Protein AF-A0A920PFH2-F1 (afdb_monomer_lite)

Structure (mmCIF, N/CA/C/O backbone):
data_AF-A0A920PFH2-F1
#
_entry.id   AF-A0A920PFH2-F1
#
loop_
_atom_site.group_PDB
_atom_site.id
_atom_site.type_symbol
_atom_site.label_atom_id
_atom_site.label_alt_id
_atom_site.label_comp_id
_atom_site.label_asym_id
_atom_site.label_entity_id
_atom_site.label_seq_id
_atom_site.pdbx_PDB_ins_code
_atom_site.Cartn_x
_atom_site.Cartn_y
_atom_site.Cartn_z
_atom_site.occupancy
_atom_site.B_iso_or_equiv
_atom_site.auth_seq_id
_atom_site.auth_comp_id
_atom_site.auth_asym_id
_atom_site.auth_atom_id
_atom_site.pdbx_PDB_model_num
ATOM 1 N N . MET A 1 1 ? 7.930 -19.117 19.764 1.00 76.56 1 MET A N 1
ATOM 2 C CA . MET A 1 1 ? 6.964 -19.184 18.653 1.00 76.56 1 MET A CA 1
ATOM 3 C C . MET A 1 1 ? 5.592 -19.246 19.278 1.00 76.56 1 MET A C 1
ATOM 5 O O . MET A 1 1 ? 5.427 -20.051 20.191 1.00 76.56 1 MET A O 1
ATOM 9 N N . GLY A 1 2 ? 4.680 -18.374 18.856 1.00 80.75 2 GLY A N 1
ATOM 10 C CA . GLY A 1 2 ? 3.276 -18.455 19.240 1.00 80.75 2 GLY A CA 1
ATOM 11 C C . GLY A 1 2 ? 2.629 -19.746 18.730 1.00 80.75 2 GLY A C 1
ATOM 12 O O . GLY A 1 2 ? 3.181 -20.433 17.862 1.00 80.75 2 GLY A O 1
ATOM 13 N N . LYS A 1 3 ? 1.500 -20.122 19.333 1.00 87.31 3 LYS A N 1
ATOM 14 C CA . LYS A 1 3 ? 0.774 -21.341 18.973 1.00 87.31 3 LYS A CA 1
ATOM 15 C C . LYS A 1 3 ? -0.059 -21.083 17.720 1.00 87.31 3 LYS A C 1
ATOM 17 O O . LYS A 1 3 ? -0.974 -20.272 17.747 1.00 87.31 3 LYS A O 1
ATOM 22 N N . TRP A 1 4 ? 0.221 -21.831 16.662 1.00 89.62 4 TRP A N 1
ATOM 23 C CA . TRP A 1 4 ? -0.559 -21.797 15.429 1.00 89.62 4 TRP A CA 1
ATOM 24 C C . TRP A 1 4 ? -1.844 -22.623 15.550 1.00 89.62 4 TRP A C 1
ATOM 26 O O . TRP A 1 4 ? -1.856 -23.664 16.212 1.00 89.62 4 TRP A O 1
ATOM 36 N N . SER A 1 5 ? -2.916 -22.150 14.913 1.00 88.75 5 SER A N 1
ATOM 37 C CA . SER A 1 5 ? -4.195 -22.855 14.787 1.00 88.75 5 SER A CA 1
ATOM 38 C C . SER A 1 5 ? -4.454 -23.195 13.323 1.00 88.75 5 SER A C 1
ATOM 40 O O . SER A 1 5 ? -4.094 -22.418 12.445 1.00 88.75 5 SER A O 1
ATOM 42 N N . LYS A 1 6 ? -5.114 -24.329 13.062 1.00 87.62 6 LYS A N 1
ATOM 43 C CA . LYS A 1 6 ? -5.614 -24.664 11.717 1.00 87.62 6 LYS A CA 1
ATOM 44 C C . LYS A 1 6 ? -6.799 -23.801 11.295 1.00 87.62 6 LYS A C 1
ATOM 46 O O . LYS A 1 6 ? -7.070 -23.700 10.108 1.00 87.62 6 LYS A O 1
ATOM 51 N N . ASP A 1 7 ? -7.466 -23.198 12.272 1.00 90.81 7 ASP A N 1
ATOM 52 C CA . ASP A 1 7 ? -8.587 -22.288 12.060 1.00 90.81 7 ASP A CA 1
ATOM 53 C C . ASP A 1 7 ? -8.113 -20.832 11.929 1.00 90.81 7 ASP A C 1
ATOM 55 O O . ASP A 1 7 ? -8.934 -19.920 11.998 1.00 90.81 7 ASP A O 1
ATOM 59 N N . SER A 1 8 ? -6.795 -20.599 11.803 1.00 94.19 8 SER A N 1
ATOM 60 C CA . SER A 1 8 ? -6.284 -19.253 11.551 1.00 94.19 8 SER A CA 1
ATOM 61 C C . SER A 1 8 ? -6.829 -18.754 10.220 1.00 94.19 8 SER A C 1
ATOM 63 O O . SER A 1 8 ? -6.785 -19.451 9.207 1.00 94.19 8 SER A O 1
ATOM 65 N N . LYS A 1 9 ? -7.346 -17.531 10.241 1.00 96.62 9 LYS A N 1
ATOM 66 C CA . LYS A 1 9 ? -7.801 -16.818 9.050 1.00 96.62 9 LYS A CA 1
ATOM 67 C C . LYS A 1 9 ? -6.716 -15.913 8.467 1.00 96.62 9 LYS A C 1
ATOM 69 O O . LYS A 1 9 ? -6.967 -15.230 7.478 1.00 96.62 9 LYS A O 1
ATOM 74 N N . THR A 1 10 ? -5.522 -15.885 9.064 1.00 97.94 10 THR A N 1
ATOM 75 C CA . THR A 1 10 ? -4.433 -15.038 8.578 1.00 97.94 10 THR A CA 1
ATOM 76 C C . THR A 1 10 ? -4.035 -15.441 7.165 1.00 97.94 10 THR A C 1
ATOM 78 O O . THR A 1 10 ? -3.780 -16.607 6.871 1.00 97.94 10 THR A O 1
ATOM 81 N N . ASN A 1 11 ? -3.947 -14.463 6.269 1.00 97.94 11 ASN A N 1
ATOM 82 C CA . ASN A 1 11 ? -3.596 -14.715 4.878 1.00 97.94 11 ASN A CA 1
ATOM 83 C C . ASN A 1 11 ? -2.851 -13.527 4.273 1.00 97.94 11 ASN A C 1
ATOM 85 O O . ASN A 1 11 ? -2.994 -12.396 4.731 1.00 97.94 11 ASN A O 1
ATOM 89 N N . VAL A 1 12 ? -2.081 -13.773 3.216 1.00 98.50 12 VAL A N 1
ATOM 90 C CA . VAL A 1 12 ? -1.503 -12.713 2.390 1.00 98.50 12 VAL A CA 1
ATOM 91 C C . VAL A 1 12 ? -2.448 -12.411 1.234 1.00 98.50 12 VAL A C 1
ATOM 93 O O . VAL A 1 12 ? -2.843 -13.305 0.487 1.00 98.50 12 VAL A O 1
ATOM 96 N N . ALA A 1 13 ? -2.765 -11.134 1.047 1.00 98.56 13 ALA A N 1
ATOM 97 C CA . ALA A 1 13 ? -3.452 -10.642 -0.140 1.00 98.56 13 ALA A CA 1
ATOM 98 C C . ALA A 1 13 ? -2.447 -9.955 -1.070 1.00 98.56 13 ALA A C 1
ATOM 100 O O . ALA A 1 13 ? -1.698 -9.074 -0.651 1.00 98.56 13 ALA A O 1
ATOM 101 N N . SER A 1 14 ? -2.449 -10.330 -2.345 1.00 98.56 14 SER A N 1
ATOM 102 C CA . SER A 1 14 ? -1.662 -9.686 -3.401 1.00 98.56 14 SER A CA 1
ATOM 103 C C . SER A 1 14 ? -2.499 -9.558 -4.668 1.00 98.56 14 SER A C 1
ATOM 105 O O . SER A 1 14 ? -3.485 -10.279 -4.820 1.00 98.56 14 SER A O 1
ATOM 107 N N . MET A 1 15 ? -2.102 -8.673 -5.583 1.00 98.50 15 MET A N 1
ATOM 108 C CA . MET A 1 15 ? -2.772 -8.524 -6.878 1.00 98.50 15 MET A CA 1
ATOM 109 C C . MET A 1 15 ? -2.714 -9.837 -7.684 1.00 98.50 15 MET A C 1
ATOM 111 O O . MET A 1 15 ? -1.829 -10.665 -7.481 1.00 98.50 15 MET A O 1
ATOM 115 N N . ASP A 1 16 ? -3.646 -10.036 -8.612 1.00 96.31 16 ASP A N 1
ATOM 116 C CA . ASP A 1 16 ? -3.731 -11.209 -9.501 1.00 96.31 16 ASP A CA 1
ATOM 117 C C . ASP A 1 16 ? -3.150 -10.949 -10.907 1.00 96.31 16 ASP A C 1
ATOM 119 O O . ASP A 1 16 ? -3.037 -11.852 -11.736 1.00 96.31 16 ASP A O 1
ATOM 123 N N . GLY A 1 17 ? -2.751 -9.707 -11.168 1.00 96.06 17 GLY A N 1
ATOM 124 C CA . GLY A 1 17 ? -2.169 -9.245 -12.415 1.00 96.06 17 GLY A CA 1
ATOM 125 C C . GLY A 1 17 ? -1.975 -7.732 -12.396 1.00 96.06 17 GLY A C 1
ATOM 126 O O . GLY A 1 17 ? -2.347 -7.046 -11.447 1.00 96.06 17 GLY A O 1
ATOM 127 N N . ASN A 1 18 ? -1.410 -7.176 -13.468 1.00 98.00 18 ASN A N 1
ATOM 128 C CA . ASN A 1 18 ? -1.177 -5.732 -13.621 1.00 98.00 18 ASN A CA 1
ATOM 129 C C . ASN A 1 18 ? -0.294 -5.069 -12.535 1.00 98.00 18 ASN A C 1
ATOM 131 O O . ASN A 1 18 ? -0.248 -3.835 -12.458 1.00 98.00 18 ASN A O 1
ATOM 135 N N . ASP A 1 19 ? 0.416 -5.860 -11.739 1.00 97.50 19 ASP A N 1
ATOM 136 C CA . ASP A 1 19 ? 1.447 -5.436 -10.794 1.00 97.50 19 ASP A CA 1
ATOM 137 C C . ASP A 1 19 ? 2.830 -5.373 -11.468 1.00 97.50 19 ASP A C 1
ATOM 139 O O . ASP A 1 19 ? 2.940 -5.508 -12.694 1.00 97.50 19 ASP A O 1
ATOM 143 N N . PHE A 1 20 ? 3.898 -5.143 -10.693 1.00 97.50 20 PHE A N 1
ATOM 144 C CA . PHE A 1 20 ? 5.232 -5.075 -11.282 1.00 97.50 20 PHE A CA 1
ATOM 145 C C . PHE A 1 20 ? 5.681 -6.439 -11.801 1.00 97.50 20 PHE A C 1
ATOM 147 O O . PHE A 1 20 ? 6.245 -6.514 -12.892 1.00 97.50 20 PHE A O 1
ATOM 154 N N . ARG A 1 21 ? 5.412 -7.520 -11.065 1.00 96.69 21 ARG A N 1
ATOM 155 C CA . ARG A 1 21 ? 5.811 -8.863 -11.503 1.00 96.69 21 ARG A CA 1
ATOM 156 C C . ARG A 1 21 ? 5.175 -9.238 -12.842 1.00 96.69 21 ARG A C 1
ATOM 158 O O . ARG A 1 21 ? 5.862 -9.711 -13.740 1.00 96.69 21 ARG A O 1
ATOM 165 N N . SER A 1 22 ? 3.872 -9.013 -12.987 1.00 97.12 22 SER A N 1
ATOM 166 C CA . SER A 1 22 ? 3.109 -9.446 -14.165 1.00 97.12 22 SER A CA 1
ATOM 167 C C . SER A 1 22 ? 3.429 -8.631 -15.416 1.00 97.12 22 SER A C 1
ATOM 169 O O . SER A 1 22 ? 3.254 -9.118 -16.530 1.00 97.12 22 SER A O 1
ATOM 171 N N . ASN A 1 23 ? 3.881 -7.386 -15.246 1.00 96.88 23 ASN A N 1
ATOM 172 C CA . ASN A 1 23 ? 4.214 -6.484 -16.351 1.00 96.88 23 ASN A CA 1
ATOM 173 C C . ASN A 1 23 ? 5.717 -6.420 -16.662 1.00 96.88 23 ASN A C 1
ATOM 175 O O . ASN A 1 23 ? 6.113 -5.634 -17.528 1.00 96.88 23 ASN A O 1
ATOM 179 N N . GLU A 1 24 ? 6.556 -7.169 -15.943 1.00 97.25 24 GLU A N 1
ATOM 180 C CA . GLU A 1 24 ? 8.005 -7.100 -16.110 1.00 97.25 24 GLU A CA 1
ATOM 181 C C . GLU A 1 24 ? 8.438 -7.577 -17.500 1.00 97.25 24 GLU A C 1
ATOM 183 O O . GLU A 1 24 ? 8.020 -8.619 -18.007 1.00 97.25 24 GLU A O 1
ATOM 188 N N . LYS A 1 25 ? 9.318 -6.790 -18.115 1.00 96.75 25 LYS A N 1
ATOM 189 C CA . LYS A 1 25 ? 10.103 -7.171 -19.284 1.00 96.75 25 LYS A CA 1
ATOM 190 C C . LYS A 1 25 ? 11.570 -7.014 -18.936 1.00 96.75 25 LYS A C 1
ATOM 192 O O . LYS A 1 25 ? 11.956 -6.005 -18.353 1.00 96.75 25 LYS A O 1
ATOM 197 N N . SER A 1 26 ? 12.374 -7.983 -19.346 1.00 95.44 26 SER A N 1
ATOM 198 C CA . SER A 1 26 ? 13.808 -8.014 -19.080 1.00 95.44 26 SER A CA 1
ATOM 199 C C . SER A 1 26 ? 14.582 -8.256 -20.369 1.00 95.44 26 SER A C 1
ATOM 201 O O . SER A 1 26 ? 14.114 -8.967 -21.262 1.00 95.44 26 SER A O 1
ATOM 203 N N . THR A 1 27 ? 15.761 -7.654 -20.476 1.00 95.62 27 THR A N 1
ATOM 204 C CA . THR A 1 27 ? 16.707 -7.921 -21.560 1.00 95.62 27 THR A CA 1
ATOM 205 C C . THR A 1 27 ? 18.145 -7.771 -21.078 1.00 95.62 27 THR A C 1
ATOM 207 O O . THR A 1 27 ? 18.426 -7.044 -20.124 1.00 95.62 27 THR A O 1
ATOM 210 N N . THR A 1 28 ? 19.071 -8.436 -21.764 1.00 96.19 28 THR A N 1
ATOM 211 C CA . THR A 1 28 ? 20.511 -8.290 -21.535 1.00 96.19 28 THR A CA 1
ATOM 212 C C . THR A 1 28 ? 21.098 -7.387 -22.612 1.00 96.19 28 THR A C 1
ATOM 214 O O . THR A 1 28 ? 20.926 -7.634 -23.805 1.00 96.19 28 THR A O 1
ATOM 217 N N . VAL A 1 29 ? 21.816 -6.347 -22.199 1.00 94.88 29 VAL A N 1
ATOM 218 C CA . VAL A 1 29 ? 22.434 -5.371 -23.101 1.00 94.88 29 VAL A CA 1
ATOM 219 C C . VAL A 1 29 ? 23.544 -6.042 -23.915 1.00 94.88 29 VAL A C 1
ATOM 221 O O . VAL A 1 29 ? 24.572 -6.449 -23.372 1.00 94.88 29 VAL A O 1
ATOM 224 N N . SER A 1 30 ? 23.350 -6.149 -25.228 1.00 96.81 30 SER A N 1
ATOM 225 C CA . SER A 1 30 ? 24.382 -6.579 -26.177 1.00 96.81 30 SER A CA 1
ATOM 226 C C . SER A 1 30 ? 25.396 -5.471 -26.455 1.00 96.81 30 SER A C 1
ATOM 228 O O . SER A 1 30 ? 25.103 -4.297 -26.253 1.00 96.81 30 SER A O 1
ATOM 230 N N . ASP A 1 31 ? 26.544 -5.822 -27.035 1.00 95.56 31 ASP A N 1
ATOM 231 C CA . ASP A 1 31 ? 27.567 -4.869 -27.496 1.00 95.56 31 ASP A CA 1
ATOM 232 C C . ASP A 1 31 ? 26.979 -3.761 -28.378 1.00 95.56 31 ASP A C 1
ATOM 234 O O . ASP A 1 31 ? 27.273 -2.591 -28.168 1.00 95.56 31 ASP A O 1
ATOM 238 N N . ALA A 1 32 ? 26.094 -4.124 -29.313 1.00 95.19 32 ALA A N 1
ATOM 239 C CA . ALA A 1 32 ? 25.445 -3.185 -30.231 1.00 95.19 32 ALA A CA 1
ATOM 240 C C . ALA A 1 32 ? 24.481 -2.196 -29.547 1.00 95.19 32 ALA A C 1
ATOM 242 O O . ALA A 1 32 ? 24.150 -1.167 -30.127 1.00 95.19 32 ALA A O 1
ATOM 243 N N . SER A 1 33 ? 24.035 -2.508 -28.329 1.00 93.00 33 SER A N 1
ATOM 244 C CA . SER A 1 33 ? 23.058 -1.717 -27.567 1.00 93.00 33 SER A CA 1
ATOM 245 C C . SER A 1 33 ? 23.684 -1.059 -26.336 1.00 93.00 33 SER A C 1
ATOM 247 O O . SER A 1 33 ? 22.978 -0.427 -25.550 1.00 93.00 33 SER A O 1
ATOM 249 N N . ALA A 1 34 ? 24.994 -1.232 -26.138 1.00 95.56 34 ALA A N 1
ATOM 250 C CA . ALA A 1 34 ? 25.720 -0.622 -25.040 1.00 95.56 34 ALA A CA 1
ATOM 251 C C . ALA A 1 34 ? 25.937 0.876 -25.303 1.00 95.56 34 ALA A C 1
ATOM 253 O O . ALA A 1 34 ? 26.156 1.302 -26.436 1.00 95.56 34 ALA A O 1
ATOM 254 N N . GLY A 1 35 ? 25.898 1.685 -24.245 1.00 94.56 35 GLY A N 1
ATOM 255 C CA . GLY A 1 35 ? 26.069 3.134 -24.339 1.00 94.56 35 GLY A CA 1
ATOM 256 C C . GLY A 1 35 ? 25.057 3.895 -23.494 1.00 94.56 35 GLY A C 1
ATOM 257 O O . GLY A 1 35 ? 24.768 3.518 -22.362 1.00 94.56 35 GLY A O 1
ATOM 258 N N . LYS A 1 36 ? 24.546 5.008 -24.023 1.00 94.94 36 LYS A N 1
ATOM 259 C CA . LYS A 1 36 ? 23.569 5.856 -23.334 1.00 94.94 36 LYS A CA 1
ATOM 260 C C . LYS A 1 36 ? 22.174 5.620 -23.903 1.00 94.94 36 LYS A C 1
ATOM 262 O O . LYS A 1 36 ? 21.909 5.965 -25.049 1.00 94.94 36 LYS A O 1
ATOM 267 N N . GLY A 1 37 ? 21.297 5.051 -23.087 1.00 92.69 37 GLY A N 1
ATOM 268 C CA . GLY A 1 37 ? 19.877 4.907 -23.373 1.00 92.69 37 GLY A CA 1
ATOM 269 C C . GLY A 1 37 ? 19.050 6.094 -22.880 1.00 92.69 37 GLY A C 1
ATOM 270 O O . GLY A 1 37 ? 19.518 6.942 -22.113 1.00 92.69 37 GLY A O 1
ATOM 271 N N . LYS A 1 38 ? 17.782 6.108 -23.287 1.00 94.38 38 LYS A N 1
ATOM 272 C CA . LYS A 1 38 ? 16.778 7.100 -22.900 1.00 94.38 38 LYS A CA 1
ATOM 273 C C . LYS A 1 38 ? 15.475 6.389 -22.539 1.00 94.38 38 LYS A C 1
ATOM 275 O O . LYS A 1 38 ? 15.148 5.364 -23.131 1.00 94.38 38 LYS A O 1
ATOM 280 N N . ILE A 1 39 ? 14.751 6.915 -21.556 1.00 95.56 39 ILE A N 1
ATOM 281 C CA . ILE A 1 39 ? 13.417 6.449 -21.167 1.00 95.56 39 ILE A CA 1
ATOM 282 C C . ILE A 1 39 ? 12.422 7.524 -21.588 1.00 95.56 39 ILE A C 1
ATOM 284 O O . ILE A 1 39 ? 12.517 8.670 -21.140 1.00 95.56 39 ILE A O 1
ATOM 288 N N . GLU A 1 40 ? 11.465 7.147 -22.428 1.00 95.50 40 GLU A N 1
ATOM 289 C CA . GLU A 1 40 ? 10.470 8.045 -23.012 1.00 95.50 40 GLU A CA 1
ATOM 290 C C . GLU A 1 40 ? 9.054 7.572 -22.719 1.00 95.50 40 GLU A C 1
ATOM 292 O O . GLU A 1 40 ? 8.774 6.375 -22.657 1.00 95.50 40 GLU A O 1
ATOM 297 N N . PHE A 1 41 ? 8.159 8.539 -22.565 1.00 95.00 41 PHE A N 1
ATOM 298 C CA . PHE A 1 41 ? 6.724 8.338 -22.612 1.00 95.00 41 PHE A CA 1
ATOM 299 C C . PHE A 1 41 ? 6.208 8.863 -23.948 1.00 95.00 41 PHE A C 1
ATOM 301 O O . PHE A 1 41 ? 6.402 10.040 -24.256 1.00 95.00 41 PHE A O 1
ATOM 308 N N . LEU A 1 42 ? 5.565 7.992 -24.721 1.00 95.25 42 LEU A N 1
ATOM 309 C CA . LEU A 1 42 ? 4.839 8.369 -25.926 1.00 95.25 42 LEU A CA 1
ATOM 310 C C . LEU A 1 42 ? 3.370 8.557 -25.539 1.00 95.25 42 LEU A C 1
ATOM 312 O O . LEU A 1 42 ? 2.745 7.615 -25.047 1.00 95.25 42 LEU A O 1
ATOM 316 N N . GLY A 1 43 ? 2.872 9.780 -25.694 1.00 92.88 43 GLY A N 1
ATOM 317 C CA . GLY A 1 43 ? 1.481 10.135 -25.454 1.00 92.88 43 GLY A CA 1
ATOM 318 C C . GLY A 1 43 ? 0.568 9.618 -26.560 1.00 92.88 43 GLY A C 1
ATOM 319 O O . GLY A 1 43 ? 0.993 9.420 -27.700 1.00 92.88 43 GLY A O 1
ATOM 320 N N . ASP A 1 44 ? -0.705 9.424 -26.221 1.00 92.81 44 ASP A N 1
ATOM 321 C CA . ASP A 1 44 ? -1.727 8.981 -27.178 1.00 92.81 44 ASP A CA 1
ATOM 322 C C . ASP A 1 44 ? -2.009 10.061 -28.254 1.00 92.81 44 ASP A C 1
ATOM 324 O O . ASP A 1 44 ? -2.522 9.757 -29.328 1.00 92.81 44 ASP A O 1
ATOM 328 N N . ASP A 1 45 ? -1.608 11.311 -27.995 1.00 92.62 45 ASP A N 1
ATOM 329 C CA . ASP A 1 45 ? -1.624 12.455 -28.917 1.00 92.62 45 ASP A CA 1
ATOM 330 C C . ASP A 1 45 ? -0.416 12.500 -29.877 1.00 92.62 45 ASP A C 1
ATOM 332 O O . ASP A 1 45 ? -0.279 13.431 -30.672 1.00 92.62 45 ASP A O 1
ATOM 336 N N . GLY A 1 46 ? 0.484 11.514 -29.797 1.00 94.12 46 GLY A N 1
ATOM 337 C CA . GLY A 1 46 ? 1.730 11.462 -30.561 1.00 94.12 46 GLY A CA 1
ATOM 338 C C . GLY A 1 46 ? 2.871 12.297 -29.969 1.00 94.12 46 GLY A C 1
ATOM 339 O O . GLY A 1 46 ? 3.976 12.288 -30.520 1.00 94.12 46 GLY A O 1
ATOM 340 N N . SER A 1 47 ? 2.659 12.994 -28.845 1.00 94.44 47 SER A N 1
ATOM 341 C CA . SER A 1 47 ? 3.733 13.709 -28.155 1.00 94.44 47 SER A CA 1
ATOM 342 C C . SER A 1 47 ? 4.745 12.734 -27.547 1.00 94.44 47 SER A C 1
ATOM 344 O O . SER A 1 47 ? 4.421 11.617 -27.149 1.00 94.44 47 SER A O 1
ATOM 346 N N . THR A 1 48 ? 6.012 13.142 -27.471 1.00 96.88 48 THR A N 1
ATOM 347 C CA . THR A 1 48 ? 7.059 12.352 -26.811 1.00 96.88 48 THR A CA 1
ATOM 348 C C . THR A 1 48 ? 7.671 13.151 -25.674 1.00 96.88 48 THR A C 1
ATOM 350 O O . THR A 1 48 ? 8.187 14.251 -25.871 1.00 96.88 48 THR A O 1
ATOM 353 N N . LYS A 1 49 ? 7.646 12.576 -24.471 1.00 95.69 49 LYS A N 1
ATOM 354 C CA . LYS A 1 49 ? 8.238 13.155 -23.267 1.00 95.69 49 LYS A CA 1
ATOM 355 C C . LYS A 1 49 ? 9.400 12.302 -22.783 1.00 95.69 49 LYS A C 1
ATOM 357 O O . LYS A 1 49 ? 9.224 11.150 -22.389 1.00 95.69 49 LYS A O 1
ATOM 362 N N . VAL A 1 50 ? 10.586 12.897 -22.719 1.00 95.94 50 VAL A N 1
ATOM 363 C CA . VAL A 1 50 ? 11.751 12.257 -22.102 1.00 95.94 50 VAL A CA 1
ATOM 364 C C . VAL A 1 50 ? 11.570 12.241 -20.584 1.00 95.94 50 VAL A C 1
ATOM 366 O O . VAL A 1 50 ? 11.454 13.288 -19.950 1.00 95.94 50 VAL A O 1
ATOM 369 N N . LEU A 1 51 ? 11.534 11.045 -19.996 1.00 94.44 51 LEU A N 1
ATOM 370 C CA . LEU A 1 51 ? 11.420 10.849 -18.547 1.00 94.44 51 LEU A CA 1
ATOM 371 C C . LEU A 1 51 ? 12.789 10.799 -17.877 1.00 94.44 51 LEU A C 1
ATOM 373 O O . LEU A 1 51 ? 12.968 11.300 -16.768 1.00 94.44 51 LEU A O 1
ATOM 377 N N . LYS A 1 52 ? 13.757 10.175 -18.552 1.00 93.19 52 LYS A N 1
ATOM 378 C CA . LYS A 1 52 ? 15.152 10.155 -18.127 1.00 93.19 52 LYS A CA 1
ATOM 379 C C . LYS A 1 52 ? 16.055 9.979 -19.329 1.00 93.19 52 LYS A C 1
ATOM 381 O O . LYS A 1 52 ? 15.836 9.088 -20.143 1.00 93.19 52 LYS A O 1
ATOM 386 N N . ASP A 1 53 ? 17.081 10.806 -19.396 1.00 95.00 53 ASP A N 1
ATOM 387 C CA . ASP A 1 53 ? 18.083 10.757 -20.448 1.00 95.00 53 ASP A CA 1
ATOM 388 C C . ASP A 1 53 ? 19.432 10.269 -19.914 1.00 95.00 53 ASP A C 1
ATOM 390 O O . ASP A 1 53 ? 19.653 10.225 -18.699 1.00 95.00 53 ASP A O 1
ATOM 394 N N . ASN A 1 54 ? 20.335 9.923 -20.831 1.00 93.56 54 ASN A N 1
ATOM 395 C CA . ASN A 1 54 ? 21.702 9.497 -20.541 1.00 93.56 54 ASN A CA 1
ATOM 396 C C . ASN A 1 54 ? 21.780 8.320 -19.544 1.00 93.56 54 ASN A C 1
ATOM 398 O O . ASN A 1 54 ? 22.641 8.302 -18.662 1.00 93.56 54 ASN A O 1
ATOM 402 N N . VAL A 1 55 ? 20.887 7.334 -19.666 1.00 92.38 55 VAL A N 1
ATOM 403 C CA . VAL A 1 55 ? 20.904 6.120 -18.838 1.00 92.38 55 VAL A CA 1
ATOM 404 C C . VAL A 1 55 ? 22.063 5.227 -19.293 1.00 92.38 55 VAL A C 1
ATOM 406 O O . VAL A 1 55 ? 22.031 4.759 -20.428 1.00 92.38 55 VAL A O 1
ATOM 409 N N . PRO A 1 56 ? 23.090 4.974 -18.465 1.00 91.94 56 PRO A N 1
ATOM 410 C CA . PRO A 1 56 ? 24.200 4.117 -18.864 1.00 91.94 56 PRO A CA 1
ATOM 411 C C . PRO A 1 56 ? 23.741 2.657 -18.959 1.00 91.94 56 PRO A C 1
ATOM 413 O O . PRO A 1 56 ? 23.188 2.110 -18.003 1.00 91.94 56 PRO A O 1
ATOM 416 N N . LEU A 1 57 ? 23.982 2.043 -20.113 1.00 93.31 57 LEU A N 1
ATOM 417 C CA . LEU A 1 57 ? 23.688 0.650 -20.425 1.00 93.31 57 LEU A CA 1
ATOM 418 C C . LEU A 1 57 ? 25.006 -0.057 -20.745 1.00 93.31 57 LEU A C 1
ATOM 420 O O . LEU A 1 57 ? 25.508 0.010 -21.867 1.00 93.31 57 LEU A O 1
ATOM 424 N N . ASP A 1 58 ? 25.590 -0.704 -19.740 1.00 92.88 58 ASP A N 1
ATOM 425 C CA . ASP A 1 58 ? 26.837 -1.451 -19.903 1.00 92.88 58 ASP A CA 1
ATOM 426 C C . ASP A 1 58 ? 26.579 -2.775 -20.637 1.00 92.88 58 ASP A C 1
ATOM 428 O O . ASP A 1 58 ? 25.583 -3.454 -20.377 1.00 92.88 58 ASP A O 1
ATOM 432 N N . LYS A 1 59 ? 27.508 -3.198 -21.504 1.00 95.12 59 LYS A N 1
ATOM 433 C CA . LYS A 1 59 ? 27.488 -4.537 -22.114 1.00 95.12 59 LYS A CA 1
ATOM 434 C C . LYS A 1 59 ? 27.333 -5.619 -21.036 1.00 95.12 59 LYS A C 1
ATOM 436 O O . LYS A 1 59 ? 28.083 -5.652 -20.061 1.00 95.12 59 LYS A O 1
ATOM 441 N N . GLY A 1 60 ? 26.395 -6.539 -21.248 1.00 92.88 60 GLY A N 1
ATOM 442 C CA . GLY A 1 60 ? 26.096 -7.648 -20.341 1.00 92.88 60 GLY A CA 1
ATOM 443 C C . GLY A 1 60 ? 25.258 -7.261 -19.119 1.00 92.88 60 GLY A C 1
ATOM 444 O O . GLY A 1 60 ? 24.945 -8.136 -18.312 1.00 92.88 60 GLY A O 1
ATOM 445 N N . ALA A 1 61 ? 24.877 -5.987 -18.961 1.00 90.81 61 ALA A N 1
ATOM 446 C CA . ALA A 1 61 ? 23.925 -5.591 -17.932 1.00 90.81 61 ALA A CA 1
ATOM 447 C C . ALA A 1 61 ? 22.537 -6.169 -18.237 1.00 90.81 61 ALA A C 1
ATOM 449 O O . ALA A 1 61 ? 22.085 -6.148 -19.381 1.00 90.81 61 ALA A O 1
ATOM 450 N N . VAL A 1 62 ? 21.853 -6.651 -17.202 1.00 92.75 62 VAL A N 1
ATOM 451 C CA . VAL A 1 62 ? 20.429 -6.994 -17.274 1.00 92.75 62 VAL A CA 1
ATOM 452 C C . VAL A 1 62 ? 19.630 -5.742 -16.933 1.00 92.75 62 VAL A C 1
ATOM 454 O O . VAL A 1 62 ? 19.918 -5.080 -15.932 1.00 92.75 62 VAL A O 1
ATOM 457 N N . VAL A 1 63 ? 18.668 -5.407 -17.786 1.00 92.50 63 VAL A N 1
ATOM 458 C CA . VAL A 1 63 ? 17.808 -4.234 -17.651 1.00 92.50 63 VAL A CA 1
ATOM 459 C C . VAL A 1 63 ? 16.365 -4.698 -17.639 1.00 92.50 63 VAL A C 1
ATOM 461 O O . VAL A 1 63 ? 15.903 -5.343 -18.580 1.00 92.50 63 VAL A O 1
ATOM 464 N N . ASP A 1 64 ? 15.663 -4.313 -16.582 1.00 93.38 64 ASP A N 1
ATOM 465 C CA . ASP A 1 64 ? 14.270 -4.659 -16.355 1.00 93.38 64 ASP A CA 1
ATOM 466 C C . ASP A 1 64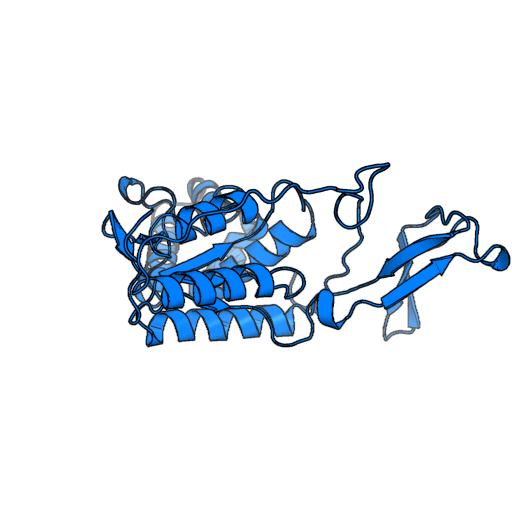 ? 13.411 -3.391 -16.425 1.00 93.38 64 ASP A C 1
ATOM 468 O O . ASP A 1 64 ? 13.789 -2.326 -15.922 1.00 93.38 64 ASP A O 1
ATOM 472 N N . ALA A 1 65 ? 12.243 -3.501 -17.047 1.00 94.44 65 ALA A N 1
ATOM 473 C CA . ALA A 1 65 ? 11.240 -2.451 -17.106 1.00 94.44 65 ALA A CA 1
ATOM 474 C C . ALA A 1 65 ? 9.878 -3.032 -16.738 1.00 94.44 65 ALA A C 1
ATOM 476 O O . ALA A 1 65 ? 9.485 -4.095 -17.213 1.00 94.44 65 ALA A O 1
ATOM 477 N N . THR A 1 66 ? 9.145 -2.319 -15.892 1.00 96.38 66 THR A N 1
ATOM 478 C CA . THR A 1 66 ? 7.841 -2.762 -15.410 1.00 96.38 66 THR A CA 1
ATOM 479 C C . THR A 1 66 ? 6.965 -1.570 -15.012 1.00 96.38 66 THR A C 1
ATOM 481 O O . THR A 1 66 ? 7.442 -0.437 -14.888 1.00 96.38 66 THR A O 1
ATOM 484 N N . LYS A 1 67 ? 5.670 -1.818 -14.822 1.00 95.50 67 LYS A N 1
ATOM 485 C CA . LYS A 1 67 ? 4.673 -0.851 -14.360 1.00 95.50 67 LYS A CA 1
ATOM 486 C C . LYS A 1 67 ? 3.669 -1.524 -13.432 1.00 95.50 67 LYS A C 1
ATOM 488 O O . LYS A 1 67 ? 3.417 -2.715 -13.555 1.00 95.50 67 LYS A O 1
ATOM 493 N N . MET A 1 68 ? 3.038 -0.733 -12.575 1.00 97.06 68 MET A N 1
ATOM 494 C CA . MET A 1 68 ? 1.864 -1.151 -11.812 1.00 97.06 68 MET A CA 1
ATOM 495 C C . MET A 1 68 ? 0.677 -0.294 -12.249 1.00 97.06 68 MET A C 1
ATOM 497 O O . MET A 1 68 ? 0.801 0.923 -12.414 1.00 97.06 68 MET A O 1
ATOM 501 N N . SER A 1 69 ? -0.462 -0.934 -12.501 1.00 98.12 69 SER A N 1
ATOM 502 C CA . SER A 1 69 ? -1.698 -0.239 -12.861 1.00 98.12 69 SER A CA 1
ATOM 503 C C . SER A 1 69 ? -2.358 0.330 -11.612 1.00 98.12 69 SER A C 1
ATOM 505 O O . SER A 1 69 ? -2.798 -0.432 -10.756 1.00 98.12 69 SER A O 1
ATOM 507 N N . VAL A 1 70 ? -2.482 1.657 -11.532 1.00 98.00 70 VAL A N 1
ATOM 508 C CA . VAL A 1 70 ? -3.168 2.328 -10.413 1.00 98.00 70 VAL A CA 1
ATOM 509 C C . VAL A 1 70 ? -4.632 1.896 -10.329 1.00 98.00 70 VAL A C 1
ATOM 511 O O . VAL A 1 70 ? -5.123 1.612 -9.243 1.00 98.00 70 VAL A O 1
ATOM 514 N N . LYS A 1 71 ? -5.308 1.748 -11.475 1.00 98.25 71 LYS A N 1
ATOM 515 C CA . LYS A 1 71 ? -6.688 1.243 -11.526 1.00 98.25 71 LYS A CA 1
ATOM 516 C C . LYS A 1 71 ? -6.805 -0.150 -10.897 1.00 98.25 71 LYS A C 1
ATOM 518 O O . LYS A 1 71 ? -7.691 -0.372 -10.081 1.00 98.25 71 LYS A O 1
ATOM 523 N N . ALA A 1 72 ? -5.912 -1.072 -11.263 1.00 98.50 72 ALA A N 1
ATOM 524 C CA . ALA A 1 72 ? -5.937 -2.431 -10.720 1.00 98.50 72 ALA A CA 1
ATOM 525 C C . ALA A 1 72 ? -5.548 -2.452 -9.235 1.00 98.50 72 ALA A C 1
ATOM 527 O O . ALA A 1 72 ? -6.168 -3.162 -8.456 1.00 98.50 72 ALA A O 1
ATOM 528 N N . LEU A 1 73 ? -4.569 -1.632 -8.836 1.00 98.75 73 LEU A N 1
ATOM 529 C CA . LEU A 1 73 ? -4.147 -1.486 -7.444 1.00 98.75 73 LEU A CA 1
ATOM 530 C C . LEU A 1 73 ? -5.292 -0.993 -6.550 1.00 98.75 73 LEU A C 1
ATOM 532 O O . LEU A 1 73 ? -5.548 -1.585 -5.507 1.00 98.75 73 LEU A O 1
ATOM 536 N N . ARG A 1 74 ? -5.993 0.071 -6.966 1.00 98.75 74 ARG A N 1
ATOM 537 C CA . ARG A 1 74 ? -7.123 0.638 -6.214 1.00 98.75 74 ARG A CA 1
ATOM 538 C C . ARG A 1 74 ? -8.280 -0.355 -6.117 1.00 98.75 74 ARG A C 1
ATOM 540 O O . ARG A 1 74 ? -8.839 -0.496 -5.037 1.00 98.75 74 ARG A O 1
ATOM 547 N N . GLN A 1 75 ? -8.598 -1.075 -7.197 1.00 98.75 75 GLN A N 1
ATOM 548 C CA . GLN A 1 75 ? -9.618 -2.129 -7.159 1.00 98.75 75 GLN A CA 1
ATOM 549 C C . GLN A 1 75 ? -9.230 -3.252 -6.189 1.00 98.75 75 GLN A C 1
ATOM 551 O O . GLN A 1 75 ? -10.006 -3.578 -5.301 1.00 98.75 75 GLN A O 1
ATOM 556 N N . PHE A 1 76 ? -7.997 -3.759 -6.284 1.00 98.81 76 PHE A N 1
ATOM 557 C CA . PHE A 1 76 ? -7.467 -4.758 -5.354 1.00 98.81 76 PHE A CA 1
ATOM 558 C C . PHE A 1 76 ? -7.565 -4.302 -3.889 1.00 98.81 76 PHE A C 1
ATOM 560 O O . PHE A 1 76 ? -7.931 -5.094 -3.022 1.00 98.81 76 PHE A O 1
ATOM 567 N N . MET A 1 77 ? -7.261 -3.032 -3.601 1.00 98.69 77 MET A N 1
ATOM 568 C CA . MET A 1 77 ? -7.392 -2.471 -2.253 1.00 98.69 77 MET A CA 1
ATOM 569 C C . MET A 1 77 ? -8.847 -2.444 -1.784 1.00 98.69 77 MET A C 1
ATOM 571 O O . MET A 1 77 ? -9.105 -2.892 -0.671 1.00 98.69 77 MET A O 1
ATOM 575 N N . LYS A 1 78 ? -9.792 -1.990 -2.623 1.00 98.69 78 LYS A N 1
ATOM 576 C CA . LYS A 1 78 ? -11.232 -2.002 -2.302 1.00 98.69 78 LYS A CA 1
ATOM 577 C C . LYS A 1 78 ? -11.716 -3.416 -1.984 1.00 98.69 78 LYS A C 1
ATOM 579 O O . LYS A 1 78 ? -12.302 -3.641 -0.928 1.00 98.69 78 LYS A O 1
ATOM 584 N N . ASP A 1 79 ? -11.382 -4.371 -2.848 1.00 98.69 79 ASP A N 1
ATOM 585 C CA . ASP A 1 79 ? -11.778 -5.771 -2.684 1.00 98.69 79 ASP A CA 1
ATOM 586 C C . ASP A 1 79 ? -11.155 -6.382 -1.421 1.00 98.69 79 ASP A C 1
ATOM 588 O O . ASP A 1 79 ? -11.810 -7.123 -0.692 1.00 98.69 79 ASP A O 1
ATOM 592 N N . SER A 1 80 ? -9.901 -6.038 -1.114 1.00 98.69 80 SER A N 1
ATOM 593 C CA . SER A 1 80 ? -9.203 -6.527 0.080 1.00 98.69 80 SER A CA 1
ATOM 594 C C . SER A 1 80 ? -9.740 -5.920 1.378 1.00 98.69 80 SER A C 1
ATOM 596 O O . SER A 1 80 ? -9.817 -6.620 2.385 1.00 98.69 80 SER A O 1
ATOM 598 N N . ILE A 1 81 ? -10.125 -4.641 1.370 1.00 98.75 81 ILE A N 1
ATOM 599 C CA . ILE A 1 81 ? -10.773 -3.976 2.512 1.00 98.75 81 ILE A CA 1
ATOM 600 C C . ILE A 1 81 ? -12.119 -4.646 2.801 1.00 98.75 81 ILE A C 1
ATOM 602 O O . ILE A 1 81 ? -12.384 -5.021 3.943 1.00 98.75 81 ILE A O 1
ATOM 606 N N . GLN A 1 82 ? -12.930 -4.862 1.761 1.00 98.69 82 GLN A N 1
ATOM 607 C CA . GLN A 1 82 ? -14.210 -5.558 1.887 1.00 98.69 82 GLN A CA 1
ATOM 608 C C . GLN A 1 82 ? -14.014 -6.998 2.380 1.00 98.69 82 GLN A C 1
ATOM 610 O O . GLN A 1 82 ? -14.670 -7.421 3.328 1.00 98.69 82 GLN A O 1
ATOM 615 N N . ARG A 1 83 ? -13.042 -7.723 1.816 1.00 98.62 83 ARG A N 1
ATOM 616 C CA . ARG A 1 83 ? -12.702 -9.086 2.238 1.00 98.62 83 ARG A CA 1
ATOM 617 C C . ARG A 1 83 ? -12.303 -9.159 3.712 1.00 98.62 83 ARG A C 1
ATOM 619 O O . ARG A 1 83 ? -12.798 -10.028 4.420 1.00 98.62 83 ARG A O 1
ATOM 626 N N . ALA A 1 84 ? -11.427 -8.267 4.182 1.00 98.75 84 ALA A N 1
ATOM 627 C CA . ALA A 1 84 ? -11.019 -8.244 5.589 1.00 98.75 84 ALA A CA 1
ATOM 628 C C . ALA A 1 84 ? -12.225 -8.027 6.518 1.00 98.75 84 ALA A C 1
ATOM 630 O O . ALA A 1 84 ? -12.336 -8.678 7.559 1.00 98.75 84 ALA A O 1
ATOM 631 N N . LYS A 1 85 ? -13.164 -7.168 6.098 1.00 98.50 85 LYS A N 1
ATOM 632 C CA . LYS A 1 85 ? -14.398 -6.886 6.836 1.00 98.50 85 LYS A CA 1
ATOM 633 C C . LYS A 1 85 ? -15.311 -8.111 6.889 1.00 98.50 85 LYS A C 1
ATOM 635 O O . LYS A 1 85 ? -15.762 -8.478 7.970 1.00 98.50 85 LYS A O 1
ATOM 640 N N . ASP A 1 86 ? -15.532 -8.765 5.752 1.00 98.50 86 ASP A N 1
ATOM 641 C CA . ASP A 1 86 ? -16.395 -9.949 5.649 1.00 98.50 86 ASP A CA 1
ATOM 642 C C . ASP A 1 86 ? -15.823 -11.160 6.403 1.00 98.50 86 ASP A C 1
ATOM 644 O O . ASP A 1 86 ? -16.561 -11.934 7.015 1.00 98.50 86 ASP A O 1
ATOM 648 N N . GLU A 1 87 ? -14.498 -11.326 6.394 1.00 98.12 87 GLU A N 1
ATOM 649 C CA . GLU A 1 87 ? -13.816 -12.410 7.111 1.00 98.12 87 GLU A CA 1
ATOM 650 C C . GLU A 1 87 ? -13.686 -12.142 8.622 1.00 98.12 87 GLU A C 1
ATOM 652 O O . GLU A 1 87 ? -13.452 -13.089 9.392 1.00 98.12 87 GLU A O 1
ATOM 657 N N . GLY A 1 88 ? -13.877 -10.887 9.050 1.00 98.12 88 GLY A N 1
ATOM 658 C CA . GLY A 1 88 ? -13.723 -10.442 10.435 1.00 98.12 88 GLY A CA 1
ATOM 659 C C . GLY A 1 88 ? -12.276 -10.539 10.918 1.00 98.12 88 GLY A C 1
ATOM 660 O O . GLY A 1 88 ? -12.028 -11.051 12.009 1.00 98.12 88 GLY A O 1
ATOM 661 N N . VAL A 1 89 ? -11.327 -10.126 10.076 1.00 98.69 89 VAL A N 1
ATOM 662 C CA . VAL A 1 89 ? -9.884 -10.109 10.367 1.00 98.69 89 VAL A CA 1
ATOM 663 C C . VAL A 1 89 ? -9.341 -8.691 10.261 1.00 98.69 89 VAL A C 1
ATOM 665 O O . VAL A 1 89 ? -9.929 -7.841 9.590 1.00 98.69 89 VAL A O 1
ATOM 668 N N . LEU A 1 90 ? -8.194 -8.437 10.890 1.00 98.75 90 LEU A N 1
ATOM 669 C CA . LEU A 1 90 ? -7.537 -7.144 10.760 1.00 98.75 90 LEU A CA 1
ATOM 670 C C . LEU A 1 90 ? -7.117 -6.893 9.312 1.00 98.75 90 LEU A C 1
ATOM 672 O O . LEU A 1 90 ? -6.642 -7.788 8.615 1.00 98.75 90 LEU A O 1
ATOM 676 N N . PHE A 1 91 ? -7.235 -5.650 8.876 1.00 98.81 91 PHE A N 1
ATOM 677 C CA . PHE A 1 91 ? -6.588 -5.162 7.671 1.00 98.81 91 PHE A CA 1
ATOM 678 C C . PHE A 1 91 ? -5.166 -4.692 8.001 1.00 98.81 91 PHE A C 1
ATOM 680 O O . PHE A 1 91 ? -4.976 -3.854 8.891 1.00 98.81 91 PHE A O 1
ATOM 687 N N . SER A 1 92 ? -4.161 -5.183 7.270 1.00 98.75 92 SER A N 1
ATOM 688 C CA . SER A 1 92 ? -2.777 -4.722 7.413 1.00 98.75 92 SER A CA 1
ATOM 689 C C . SER A 1 92 ? -2.064 -4.594 6.068 1.00 98.75 92 SER A C 1
ATOM 691 O O . SER A 1 92 ? -2.081 -5.499 5.245 1.00 98.75 92 SER A O 1
ATOM 693 N N . LEU A 1 93 ? -1.389 -3.473 5.839 1.00 98.69 93 LEU A N 1
ATOM 694 C CA . LEU A 1 93 ? -0.550 -3.187 4.681 1.00 98.69 93 LEU A CA 1
ATOM 695 C C . LEU A 1 93 ? 0.934 -3.294 5.059 1.00 98.69 93 LEU A C 1
ATOM 697 O O . LEU A 1 93 ? 1.393 -2.683 6.029 1.00 98.69 93 LEU A O 1
ATOM 701 N N . HIS A 1 94 ? 1.699 -4.028 4.250 1.00 98.44 94 HIS A N 1
ATOM 702 C CA . HIS A 1 94 ? 3.117 -4.294 4.489 1.00 98.44 94 HIS A CA 1
ATOM 703 C C . HIS A 1 94 ? 3.976 -3.828 3.307 1.00 98.44 94 HIS A C 1
ATOM 705 O O . HIS A 1 94 ? 4.005 -4.460 2.253 1.00 98.44 94 HIS A O 1
ATOM 711 N N . MET A 1 95 ? 4.722 -2.736 3.499 1.00 95.12 95 MET A N 1
ATOM 712 C CA . MET A 1 95 ? 5.529 -2.086 2.453 1.00 95.12 95 MET A CA 1
ATOM 713 C C . MET A 1 95 ? 6.964 -1.823 2.929 1.00 95.12 95 MET A C 1
ATOM 715 O O . MET A 1 95 ? 7.323 -2.135 4.062 1.00 95.12 95 MET A O 1
ATOM 719 N N . LYS A 1 96 ? 7.825 -1.251 2.077 1.00 94.44 96 LYS A N 1
ATOM 720 C CA . LYS A 1 96 ? 9.202 -0.870 2.433 1.00 94.44 96 LYS A CA 1
ATOM 721 C C . LYS A 1 96 ? 9.498 0.592 2.080 1.00 94.44 96 LYS A C 1
ATOM 723 O O . LYS A 1 96 ? 10.520 0.899 1.460 1.00 94.44 96 LYS A O 1
ATOM 728 N N . ALA A 1 97 ? 8.619 1.504 2.507 1.00 90.69 97 ALA A N 1
ATOM 729 C CA . ALA A 1 97 ? 8.597 2.913 2.094 1.00 90.69 97 ALA A CA 1
ATOM 730 C C . ALA A 1 97 ? 9.907 3.694 2.313 1.00 90.69 97 ALA A C 1
ATOM 732 O O . ALA A 1 97 ? 10.243 4.567 1.514 1.00 90.69 97 ALA A O 1
ATOM 733 N N . THR A 1 98 ? 10.694 3.358 3.340 1.00 86.75 98 THR A N 1
ATOM 734 C CA . THR A 1 98 ? 11.988 4.015 3.618 1.00 86.75 98 THR A CA 1
ATOM 735 C C . THR A 1 98 ? 13.067 3.680 2.583 1.00 86.75 98 THR A C 1
ATOM 737 O O . THR A 1 98 ? 13.883 4.535 2.225 1.00 86.75 98 THR A O 1
ATOM 740 N N . MET A 1 99 ? 13.073 2.440 2.082 1.00 86.69 99 MET A N 1
ATOM 741 C CA . MET A 1 99 ? 14.019 1.968 1.067 1.00 86.69 99 MET A CA 1
ATOM 742 C C . MET A 1 99 ? 13.504 2.281 -0.342 1.00 86.69 99 MET A C 1
ATOM 744 O O . MET A 1 99 ? 14.246 2.795 -1.180 1.00 86.69 99 MET A O 1
ATOM 748 N N . MET A 1 100 ? 12.221 2.022 -0.590 1.00 87.81 100 MET A N 1
ATOM 749 C CA . MET A 1 100 ? 11.550 2.205 -1.876 1.00 87.81 100 MET A CA 1
ATOM 750 C C . MET A 1 100 ? 10.917 3.598 -1.972 1.00 87.81 100 MET A C 1
ATOM 752 O O . MET A 1 100 ? 9.707 3.745 -2.122 1.00 87.81 100 MET A O 1
ATOM 756 N N . LYS A 1 101 ? 11.764 4.631 -1.915 1.00 87.75 101 LYS A N 1
ATOM 757 C CA . LYS A 1 101 ? 11.392 6.045 -1.692 1.00 87.75 101 LYS A CA 1
ATOM 758 C C . LYS A 1 101 ? 10.380 6.665 -2.666 1.00 87.75 101 LYS A C 1
ATOM 760 O O . LYS A 1 101 ? 9.892 7.754 -2.395 1.00 87.75 101 LYS A O 1
ATOM 765 N N . VAL A 1 102 ? 10.126 6.035 -3.812 1.00 90.69 102 VAL A N 1
ATOM 766 C CA . VAL A 1 102 ? 9.195 6.548 -4.830 1.00 90.69 102 VAL A CA 1
ATOM 767 C C . VAL A 1 102 ? 7.951 5.674 -4.916 1.00 90.69 102 VAL A C 1
ATOM 769 O O . VAL A 1 102 ? 6.852 6.170 -4.712 1.00 90.69 102 VAL A O 1
ATOM 772 N N . SER A 1 103 ? 8.102 4.376 -5.200 1.00 93.06 103 SER A N 1
ATOM 773 C CA . SER A 1 103 ? 6.950 3.499 -5.446 1.00 93.06 103 SER A CA 1
ATOM 774 C C . SER A 1 103 ? 6.094 3.281 -4.210 1.00 93.06 103 SER A C 1
ATOM 776 O O . SER A 1 103 ? 4.874 3.372 -4.288 1.00 93.06 103 SER A O 1
ATOM 778 N N . ASP A 1 104 ? 6.723 2.979 -3.079 1.00 96.38 104 ASP A N 1
ATOM 779 C CA . ASP A 1 104 ? 6.006 2.474 -1.915 1.00 96.38 104 ASP A CA 1
ATOM 780 C C . ASP A 1 104 ? 5.206 3.570 -1.200 1.00 96.38 104 ASP A C 1
ATOM 782 O O . ASP A 1 104 ? 4.063 3.286 -0.859 1.00 96.38 104 ASP A O 1
ATOM 786 N N . PRO A 1 105 ? 5.698 4.821 -1.050 1.00 97.38 105 PRO A N 1
ATOM 787 C CA . PRO A 1 105 ? 4.860 5.928 -0.589 1.00 97.38 105 PRO A CA 1
ATOM 788 C C . PRO A 1 105 ? 3.633 6.178 -1.477 1.00 97.38 105 PRO A C 1
ATOM 790 O O . PRO A 1 105 ? 2.565 6.467 -0.953 1.00 97.38 105 PRO A O 1
ATOM 793 N N . ILE A 1 106 ? 3.744 6.026 -2.806 1.00 97.94 106 ILE A N 1
ATOM 794 C CA . ILE A 1 106 ? 2.593 6.210 -3.712 1.00 97.94 106 ILE A CA 1
ATOM 795 C C . ILE A 1 106 ? 1.579 5.070 -3.550 1.00 97.94 106 ILE A C 1
ATOM 797 O O . ILE A 1 106 ? 0.378 5.312 -3.464 1.00 97.94 106 ILE A O 1
ATOM 801 N N . ILE A 1 107 ? 2.046 3.819 -3.466 1.00 98.44 107 ILE A N 1
ATOM 802 C CA . ILE A 1 107 ? 1.174 2.663 -3.198 1.00 98.44 107 ILE A CA 1
ATOM 803 C C . ILE A 1 107 ? 0.483 2.825 -1.837 1.00 98.44 107 ILE A C 1
ATOM 805 O O . ILE A 1 107 ? -0.720 2.595 -1.725 1.00 98.44 107 ILE A O 1
ATOM 809 N N . PHE A 1 108 ? 1.222 3.271 -0.821 1.00 98.69 108 PHE A N 1
ATOM 810 C CA . PHE A 1 108 ? 0.684 3.552 0.506 1.00 98.69 108 PHE A CA 1
ATOM 811 C C . PHE A 1 108 ? -0.390 4.645 0.466 1.00 98.69 108 PHE A C 1
ATOM 813 O O . PHE A 1 108 ? -1.473 4.452 1.011 1.00 98.69 108 PHE A O 1
ATOM 820 N N . GLY A 1 109 ? -0.150 5.750 -0.246 1.00 98.44 109 GLY A N 1
ATOM 821 C CA . GLY A 1 109 ? -1.136 6.820 -0.396 1.00 98.44 109 GLY A CA 1
ATOM 822 C C . GLY A 1 109 ? -2.392 6.400 -1.158 1.00 98.44 109 GLY A C 1
ATOM 823 O O . GLY A 1 109 ? -3.497 6.822 -0.811 1.00 98.44 109 GLY A O 1
ATOM 824 N N . HIS A 1 110 ? -2.274 5.500 -2.139 1.00 98.69 110 HIS A N 1
ATOM 825 C CA . HIS A 1 110 ? -3.455 4.872 -2.731 1.00 98.69 110 HIS A CA 1
ATOM 826 C C . HIS A 1 110 ? -4.228 4.039 -1.704 1.00 98.69 110 HIS A C 1
ATOM 828 O O . HIS A 1 110 ? -5.448 4.136 -1.675 1.00 98.69 110 HIS A O 1
ATOM 834 N N . CYS A 1 111 ? -3.553 3.303 -0.820 1.00 98.75 111 CYS A N 1
ATOM 835 C CA . CYS A 1 111 ? -4.233 2.564 0.244 1.00 98.75 111 CYS A CA 1
ATOM 836 C C . CYS A 1 111 ? -4.971 3.492 1.213 1.00 98.75 111 CYS A C 1
ATOM 838 O O . CYS A 1 111 ? -6.121 3.228 1.544 1.00 98.75 111 CYS A O 1
ATOM 840 N N . VAL A 1 112 ? -4.334 4.592 1.628 1.00 98.69 112 VAL A N 1
ATOM 841 C CA . VAL A 1 112 ? -4.947 5.613 2.492 1.00 98.69 112 VAL A CA 1
ATOM 842 C C . VAL A 1 112 ? -6.178 6.210 1.808 1.00 98.69 112 VAL A C 1
ATOM 844 O O . VAL A 1 112 ? -7.272 6.157 2.354 1.00 98.69 112 VAL A O 1
ATOM 847 N N . SER A 1 113 ? -6.035 6.715 0.582 1.00 98.31 113 SER A N 1
ATOM 848 C CA . SER A 1 113 ? -7.155 7.341 -0.138 1.00 98.31 113 SER A CA 1
ATOM 849 C C . SER A 1 113 ? -8.294 6.376 -0.481 1.00 98.31 113 SER A C 1
ATOM 851 O O . SER A 1 113 ? -9.421 6.826 -0.618 1.00 98.31 113 SER A O 1
ATOM 853 N N . VAL A 1 114 ? -8.028 5.074 -0.634 1.00 98.62 114 VAL A N 1
ATOM 854 C CA . VAL A 1 114 ? -9.080 4.063 -0.836 1.00 98.62 114 VAL A CA 1
ATOM 855 C C . VAL A 1 114 ? -9.761 3.693 0.482 1.00 98.62 114 VAL A C 1
ATOM 857 O O . VAL A 1 114 ? -10.978 3.568 0.512 1.00 98.62 114 VAL A O 1
ATOM 860 N N . PHE A 1 115 ? -9.007 3.525 1.572 1.00 98.75 115 PHE A N 1
ATOM 861 C CA . PHE A 1 115 ? -9.586 3.178 2.875 1.00 98.75 115 PHE A CA 1
ATOM 862 C C . PHE A 1 115 ? -10.465 4.310 3.425 1.00 98.75 115 PHE A C 1
ATOM 864 O O . PHE A 1 115 ? -11.516 4.058 4.003 1.00 98.75 115 PHE A O 1
ATOM 871 N N . PHE A 1 116 ? -10.048 5.558 3.213 1.00 98.56 116 PHE A N 1
ATOM 872 C CA . PHE A 1 116 ? -10.730 6.763 3.689 1.00 98.56 116 PHE A CA 1
ATOM 873 C C . PHE A 1 116 ? -11.451 7.511 2.558 1.00 98.56 116 PHE A C 1
ATOM 875 O O . PHE A 1 116 ? -11.539 8.737 2.600 1.00 98.56 116 PHE A O 1
ATOM 882 N N . GLU A 1 117 ? -11.918 6.794 1.529 1.00 98.06 117 GLU A N 1
ATOM 883 C CA . GLU A 1 117 ? -12.447 7.385 0.287 1.00 98.06 117 GLU A CA 1
ATOM 884 C C . GLU A 1 117 ? -13.546 8.421 0.562 1.00 98.06 117 GLU A C 1
ATOM 886 O O . GLU A 1 117 ? -13.420 9.558 0.115 1.00 98.06 117 GLU A O 1
ATOM 891 N N . GLU A 1 118 ? -14.535 8.093 1.400 1.00 97.88 118 GLU A N 1
ATOM 892 C CA . GLU A 1 118 ? -15.639 9.006 1.740 1.00 97.88 118 GLU A CA 1
ATOM 893 C C . GLU A 1 118 ? -15.146 10.330 2.359 1.00 97.88 118 GLU A C 1
ATOM 895 O O . GLU A 1 118 ? -15.582 11.413 1.960 1.00 97.88 118 GLU A O 1
ATOM 900 N N . ALA A 1 119 ? -14.193 10.271 3.296 1.00 98.19 119 ALA A N 1
ATOM 901 C CA . ALA A 1 119 ? -13.625 11.463 3.927 1.00 98.19 119 ALA A CA 1
ATOM 902 C C . ALA A 1 119 ? -12.746 12.271 2.954 1.00 98.19 119 ALA A C 1
ATOM 904 O O . ALA A 1 119 ? -12.806 13.502 2.939 1.00 98.19 119 ALA A O 1
ATOM 905 N N . PHE A 1 120 ? -11.938 11.597 2.129 1.00 97.88 120 PHE A N 1
ATOM 906 C CA . PHE A 1 120 ? -11.075 12.254 1.141 1.00 97.88 120 PHE A CA 1
ATOM 907 C C . PHE A 1 120 ? -11.870 12.923 0.019 1.00 97.88 120 PHE A C 1
ATOM 909 O O . PHE A 1 120 ? -11.480 14.003 -0.423 1.00 97.88 120 PHE A O 1
ATOM 916 N N . GLU A 1 121 ? -12.983 12.330 -0.414 1.00 98.06 121 GLU A N 1
ATOM 917 C CA . GLU A 1 121 ? -13.881 12.931 -1.401 1.00 98.06 121 GLU A CA 1
ATOM 918 C C . GLU A 1 121 ? -14.615 14.142 -0.821 1.00 98.06 121 GLU A C 1
ATOM 920 O O . GLU A 1 121 ? -14.589 15.222 -1.419 1.00 98.06 121 GLU A O 1
ATOM 925 N N . LYS A 1 122 ? -15.202 14.002 0.376 1.00 98.50 122 LYS A N 1
ATOM 926 C CA . LYS A 1 122 ? -15.930 15.090 1.048 1.00 98.50 122 LYS A CA 1
ATOM 927 C C . LYS A 1 122 ? -15.045 16.316 1.304 1.00 98.50 122 LYS A C 1
ATOM 929 O O . LYS A 1 122 ? -15.495 17.446 1.111 1.00 98.50 122 LYS A O 1
ATOM 934 N N . HIS A 1 123 ? -13.787 16.104 1.697 1.00 98.31 123 HIS A N 1
ATOM 935 C CA . HIS A 1 123 ? -12.851 17.173 2.080 1.00 98.31 123 HIS A CA 1
ATOM 936 C C . HIS A 1 123 ? -11.800 17.504 1.017 1.00 98.31 123 HIS A C 1
ATOM 938 O O . HIS A 1 123 ? -10.839 18.218 1.311 1.00 98.31 123 HIS A O 1
ATOM 944 N N . ALA A 1 124 ? -11.972 17.042 -0.226 1.00 97.75 124 ALA A N 1
ATOM 945 C CA . ALA A 1 124 ? -10.962 17.151 -1.283 1.00 97.75 124 ALA A CA 1
ATOM 946 C C . ALA A 1 124 ? -10.429 18.583 -1.487 1.00 97.75 124 ALA A C 1
ATOM 948 O O . ALA A 1 124 ? -9.219 18.795 -1.597 1.00 97.75 124 ALA A O 1
ATOM 949 N N . ALA A 1 125 ? -11.319 19.583 -1.503 1.00 97.88 125 ALA A N 1
ATOM 950 C CA . ALA A 1 125 ? -10.936 20.986 -1.670 1.00 97.88 125 ALA A CA 1
ATOM 951 C C . ALA A 1 125 ? -10.074 21.492 -0.501 1.00 97.88 125 ALA A C 1
ATOM 953 O O . ALA A 1 125 ? -9.017 22.082 -0.723 1.00 97.88 125 ALA A O 1
ATOM 954 N N . THR A 1 126 ? -10.485 21.200 0.735 1.00 97.88 126 THR A N 1
ATOM 955 C CA .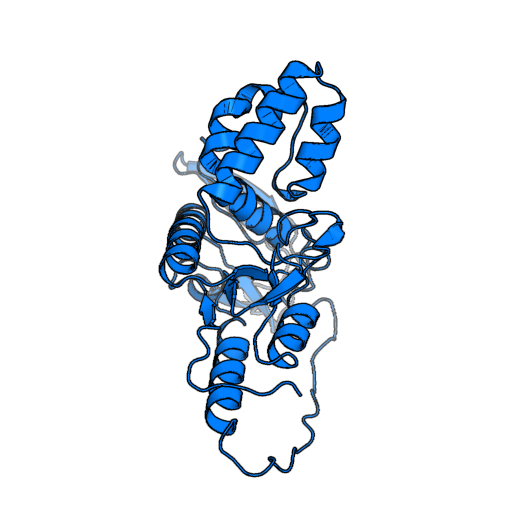 THR A 1 126 ? -9.755 21.584 1.949 1.00 97.88 126 THR A CA 1
ATOM 956 C C . THR A 1 126 ? -8.408 20.874 2.037 1.00 97.88 126 THR A C 1
ATOM 958 O O . THR A 1 126 ? -7.394 21.514 2.300 1.00 97.88 126 THR A O 1
ATOM 961 N N . PHE A 1 127 ? -8.361 19.570 1.755 1.00 98.19 127 PHE A N 1
ATOM 962 C CA . PHE A 1 127 ? -7.120 18.792 1.724 1.00 98.19 127 PHE A CA 1
ATOM 963 C C . PHE A 1 127 ? -6.131 19.315 0.685 1.00 98.19 127 PHE A C 1
ATOM 965 O O . PHE A 1 127 ? -4.937 19.411 0.975 1.00 98.19 127 PHE A O 1
ATOM 972 N N . LYS A 1 128 ? -6.619 19.734 -0.487 1.00 97.50 128 LYS A N 1
ATOM 973 C CA . LYS A 1 128 ? -5.793 20.386 -1.506 1.00 97.50 128 LYS A CA 1
ATOM 974 C C . LYS A 1 128 ? -5.249 21.736 -1.035 1.00 97.50 128 LYS A C 1
ATOM 976 O O . LYS A 1 128 ? -4.070 22.010 -1.246 1.00 97.50 128 LYS A O 1
ATOM 981 N N . GLU A 1 129 ? -6.077 22.559 -0.396 1.00 97.56 129 GLU A N 1
ATOM 982 C CA . GLU A 1 129 ? -5.691 23.885 0.106 1.00 97.56 129 GLU A CA 1
ATOM 983 C C . GLU A 1 129 ? -4.595 23.804 1.177 1.00 97.56 129 GLU A C 1
ATOM 985 O O . GLU A 1 129 ? -3.588 24.508 1.093 1.00 97.56 129 GLU A O 1
ATOM 990 N N . ILE A 1 130 ? -4.747 22.902 2.150 1.00 97.50 130 ILE A N 1
ATOM 991 C CA . ILE A 1 130 ? -3.777 22.741 3.246 1.00 97.50 130 ILE A CA 1
ATOM 992 C C . ILE A 1 130 ? -2.593 21.828 2.879 1.00 97.50 130 ILE A C 1
ATOM 994 O O . ILE A 1 130 ? -1.673 21.636 3.682 1.00 97.50 130 ILE A O 1
ATOM 998 N N . GLY A 1 131 ? -2.598 21.266 1.667 1.00 97.19 131 GLY A N 1
ATOM 999 C CA . GLY A 1 131 ? -1.528 20.423 1.142 1.00 97.19 131 GLY A CA 1
ATOM 1000 C C . GLY A 1 131 ? -1.380 19.091 1.877 1.00 97.19 131 GLY A C 1
ATOM 1001 O O . GLY A 1 131 ? -0.252 18.704 2.193 1.00 97.19 131 GLY A O 1
ATOM 1002 N N . VAL A 1 132 ? -2.497 18.415 2.168 1.00 98.00 132 VAL A N 1
ATOM 1003 C CA . VAL A 1 132 ? -2.498 17.016 2.627 1.00 98.00 132 VAL A CA 1
ATOM 1004 C C . VAL A 1 132 ? -1.904 16.129 1.539 1.00 98.00 132 VAL A C 1
ATOM 1006 O O . VAL A 1 132 ? -2.283 16.216 0.370 1.00 98.00 132 VAL A O 1
ATOM 1009 N N . ASN A 1 133 ? -1.000 15.237 1.933 1.00 97.69 133 ASN A N 1
ATOM 1010 C CA . ASN A 1 133 ? -0.422 14.242 1.045 1.00 97.69 133 ASN A CA 1
ATOM 1011 C C . ASN A 1 133 ? -0.665 12.825 1.592 1.00 97.69 133 ASN A C 1
ATOM 1013 O O . ASN A 1 133 ? 0.031 12.410 2.523 1.00 97.69 133 ASN A O 1
ATOM 1017 N N . PRO A 1 134 ? -1.572 12.029 0.993 1.00 97.38 134 PRO A N 1
ATOM 1018 C CA . PRO A 1 134 ? -1.859 10.679 1.476 1.00 97.38 134 PRO A CA 1
ATOM 1019 C C . PRO A 1 134 ? -0.636 9.749 1.430 1.00 97.38 134 PRO A C 1
ATOM 1021 O O . PRO A 1 134 ? -0.579 8.786 2.191 1.00 97.38 134 PRO A O 1
ATOM 1024 N N . ASN A 1 135 ? 0.384 10.047 0.613 1.00 97.94 135 ASN A N 1
ATOM 1025 C CA . ASN A 1 135 ? 1.630 9.269 0.573 1.00 97.94 135 ASN A CA 1
ATOM 1026 C C . ASN A 1 135 ? 2.422 9.344 1.892 1.00 97.94 135 ASN A C 1
ATOM 1028 O O . ASN A 1 135 ? 3.284 8.499 2.133 1.00 97.94 135 ASN A O 1
ATOM 1032 N N . ASN A 1 136 ? 2.136 10.345 2.731 1.00 97.50 136 ASN A N 1
ATOM 1033 C CA . ASN A 1 136 ? 2.710 10.513 4.065 1.00 97.50 136 ASN A CA 1
ATOM 1034 C C . ASN A 1 136 ? 1.848 9.867 5.171 1.00 97.50 136 ASN A C 1
ATOM 1036 O O . ASN A 1 136 ? 2.268 9.854 6.326 1.00 97.50 136 ASN A O 1
ATOM 1040 N N . GLY A 1 137 ? 0.680 9.311 4.828 1.00 97.75 137 GLY A N 1
ATOM 1041 C CA . GLY A 1 137 ? -0.247 8.666 5.760 1.00 97.75 137 GLY A CA 1
ATOM 1042 C C . GLY A 1 137 ? -1.183 9.605 6.512 1.00 97.75 137 GLY A C 1
ATOM 1043 O O . GLY A 1 137 ? -1.162 10.822 6.327 1.00 97.75 137 GLY A O 1
ATOM 1044 N N . LEU A 1 138 ? -2.025 9.028 7.375 1.00 97.56 138 LEU A N 1
ATOM 1045 C CA . LEU A 1 138 ? -2.988 9.790 8.186 1.00 97.56 138 LEU A CA 1
ATOM 1046 C C . LEU A 1 138 ? -2.312 10.778 9.138 1.00 97.56 138 LEU A C 1
ATOM 1048 O O . LEU A 1 138 ? -2.896 11.810 9.460 1.00 97.56 138 LEU A O 1
ATOM 1052 N N . GLY A 1 139 ? -1.074 10.503 9.560 1.00 97.06 139 GLY A N 1
ATOM 1053 C CA . GLY A 1 139 ? -0.305 11.434 10.384 1.00 97.06 139 GLY A CA 1
ATOM 1054 C C . GLY A 1 139 ? -0.124 12.803 9.716 1.00 97.06 139 GLY A C 1
ATOM 1055 O O . GLY A 1 139 ? -0.124 13.826 10.403 1.00 97.06 139 GLY A O 1
ATOM 1056 N N . ASP A 1 140 ? -0.035 12.840 8.381 1.00 97.62 140 ASP A N 1
ATOM 1057 C CA . ASP A 1 140 ? 0.002 14.085 7.608 1.00 97.62 140 ASP A CA 1
ATOM 1058 C C . ASP A 1 140 ? -1.337 14.822 7.699 1.00 97.62 140 ASP A C 1
ATOM 1060 O O . ASP A 1 140 ? -1.351 15.998 8.054 1.00 97.62 140 ASP A O 1
ATOM 1064 N N . VAL A 1 141 ? -2.460 14.115 7.520 1.00 97.38 141 VAL A N 1
ATOM 1065 C CA . VAL A 1 141 ? -3.814 14.679 7.675 1.00 97.38 141 VAL A CA 1
ATOM 1066 C C . VAL A 1 141 ? -3.969 15.326 9.052 1.00 97.38 141 VAL A C 1
ATOM 1068 O O . VAL A 1 141 ? -4.207 16.530 9.138 1.00 97.38 141 VAL A O 1
ATOM 1071 N N . TYR A 1 142 ? -3.728 14.570 10.128 1.00 97.56 142 TYR A N 1
ATOM 1072 C CA . TYR A 1 142 ? -3.845 15.074 11.502 1.00 97.56 142 TYR A CA 1
ATOM 1073 C C . TYR A 1 142 ? -2.886 16.229 11.810 1.00 97.56 142 TYR A C 1
ATOM 1075 O O . TYR A 1 142 ? -3.178 17.085 12.644 1.00 97.56 142 TYR A O 1
ATOM 1083 N N . THR A 1 143 ? -1.729 16.286 11.148 1.00 97.88 143 THR A N 1
ATOM 1084 C CA . THR A 1 143 ? -0.800 17.412 11.298 1.00 97.88 143 THR A CA 1
ATOM 1085 C C . THR A 1 143 ? -1.317 18.661 10.589 1.00 97.88 143 THR A C 1
ATOM 1087 O O . THR A 1 143 ? -1.236 19.755 11.149 1.00 97.88 143 THR A O 1
ATOM 1090 N N . LYS A 1 144 ? -1.853 18.517 9.372 1.00 97.50 144 LYS A N 1
ATOM 1091 C CA . LYS A 1 144 ? -2.303 19.638 8.537 1.00 97.50 144 LYS A CA 1
ATOM 1092 C C . LYS A 1 144 ? -3.604 20.262 9.026 1.00 97.50 144 LYS A C 1
ATOM 1094 O O . LYS A 1 144 ? -3.728 21.485 8.985 1.00 97.50 144 LYS A O 1
ATOM 1099 N N . ILE A 1 145 ? -4.542 19.462 9.536 1.00 97.69 145 ILE A N 1
ATOM 1100 C CA . ILE A 1 145 ? -5.831 19.991 10.006 1.00 97.69 145 ILE A CA 1
ATOM 1101 C C . ILE A 1 145 ? -5.690 20.905 11.227 1.00 97.69 145 ILE A C 1
ATOM 1103 O O . ILE A 1 145 ? -6.518 21.789 11.392 1.00 97.69 145 ILE A O 1
ATOM 1107 N N . LYS A 1 146 ? -4.612 20.807 12.020 1.00 96.69 146 LYS A N 1
ATOM 1108 C CA . LYS A 1 146 ? -4.368 21.693 13.181 1.00 96.69 146 LYS A CA 1
ATOM 1109 C C . LYS A 1 146 ? -4.359 23.188 12.843 1.00 96.69 146 LYS A C 1
ATOM 1111 O O . LYS A 1 146 ? -4.537 24.008 13.738 1.00 96.69 146 LYS A O 1
ATOM 1116 N N . GLY A 1 147 ? -4.123 23.544 11.577 1.00 93.94 147 GLY A N 1
ATOM 1117 C CA . GLY A 1 147 ? -4.184 24.925 11.093 1.00 93.94 147 GLY A CA 1
ATOM 1118 C C . GLY A 1 147 ? -5.593 25.432 10.753 1.00 93.94 147 GLY A C 1
ATOM 1119 O O . GLY A 1 147 ? -5.738 26.605 10.423 1.00 93.94 147 GLY A O 1
ATOM 1120 N N . LEU A 1 148 ? -6.617 24.576 10.801 1.00 97.12 148 LEU A N 1
ATOM 1121 C CA . LEU A 1 148 ? -8.005 24.910 10.467 1.00 97.12 148 LEU A CA 1
ATOM 1122 C C . LEU A 1 148 ? -8.796 25.386 11.698 1.00 97.12 148 LEU A C 1
ATOM 1124 O O . LEU A 1 148 ? -8.387 25.132 12.830 1.00 97.12 148 LEU A O 1
ATOM 1128 N N . PRO A 1 149 ? -9.966 26.024 11.517 1.00 97.88 149 PRO A N 1
ATOM 1129 C CA . PRO A 1 149 ? -10.910 26.249 12.611 1.00 97.88 149 PRO A CA 1
ATOM 1130 C C . PRO A 1 149 ? -11.312 24.939 13.307 1.00 97.88 149 PRO A C 1
ATOM 1132 O O . PRO A 1 149 ? -11.473 23.914 12.644 1.00 97.88 149 PRO A O 1
ATOM 1135 N N . GLU A 1 150 ? -11.518 24.977 14.626 1.00 97.56 150 GLU A N 1
ATOM 1136 C CA . GLU A 1 150 ? -11.792 23.788 15.455 1.00 97.56 150 GLU A CA 1
ATOM 1137 C C . GLU A 1 150 ? -12.984 22.960 14.946 1.00 97.56 150 GLU A C 1
ATOM 1139 O O . GLU A 1 150 ? -12.903 21.735 14.885 1.00 97.56 150 GLU A O 1
ATOM 1144 N N . ASP A 1 151 ? -14.059 23.612 14.498 1.00 97.50 151 ASP A N 1
ATOM 1145 C CA . ASP A 1 151 ? -15.236 22.923 13.955 1.00 97.50 151 ASP A CA 1
ATOM 1146 C C . ASP A 1 151 ? -14.904 22.114 12.695 1.00 97.50 151 ASP A C 1
ATOM 1148 O O . ASP A 1 151 ? -15.403 21.005 12.515 1.00 97.50 151 ASP A O 1
ATOM 1152 N N . LYS A 1 152 ? -14.010 22.637 11.846 1.00 97.12 152 LYS A N 1
ATOM 1153 C CA . LYS A 1 152 ? -13.541 21.933 10.647 1.00 97.12 152 LYS A CA 1
ATOM 1154 C C . LYS A 1 152 ? -12.595 20.789 10.980 1.00 97.12 152 LYS A C 1
ATOM 1156 O O . LYS A 1 152 ? -12.652 19.761 10.314 1.00 97.12 152 LYS A O 1
ATOM 1161 N N . GLN A 1 153 ? -11.769 20.938 12.015 1.00 98.06 153 GLN A N 1
ATOM 1162 C CA . GLN A 1 153 ? -10.949 19.833 12.519 1.00 98.06 153 GLN A CA 1
ATOM 1163 C C . GLN A 1 153 ? -11.835 18.678 12.988 1.00 98.06 153 GLN A C 1
ATOM 1165 O O . GLN A 1 153 ? -11.685 17.561 12.503 1.00 98.06 153 GLN A O 1
ATOM 1170 N N . LYS A 1 154 ? -12.817 18.973 13.850 1.00 98.19 154 LYS A N 1
ATOM 1171 C CA . LYS A 1 154 ? -13.758 17.978 14.383 1.00 98.19 154 LYS A CA 1
ATOM 1172 C C . LYS A 1 154 ? -14.585 17.304 13.294 1.00 98.19 154 LYS A C 1
ATOM 1174 O O . LYS A 1 154 ? -14.819 16.104 13.381 1.00 98.19 154 LYS A O 1
ATOM 1179 N N . GLU A 1 155 ? -15.017 18.052 12.278 1.00 98.25 155 GLU A N 1
ATOM 1180 C CA . GLU A 1 155 ? -15.728 17.488 11.126 1.00 98.25 155 GLU A CA 1
ATOM 1181 C C . GLU A 1 155 ? -14.862 16.446 10.399 1.00 98.25 155 GLU A C 1
ATOM 1183 O O . GLU A 1 155 ? -15.293 15.310 10.214 1.00 98.25 155 GLU A O 1
ATOM 1188 N N . ILE A 1 156 ? -13.620 16.803 10.053 1.00 98.44 156 ILE A N 1
ATOM 1189 C CA . ILE A 1 156 ? -12.693 15.901 9.354 1.00 98.44 156 ILE A CA 1
ATOM 1190 C C . ILE A 1 156 ? -12.359 14.678 10.217 1.00 98.44 156 ILE A C 1
ATOM 1192 O O . ILE A 1 156 ? -12.372 13.552 9.723 1.00 98.44 156 ILE A O 1
ATOM 1196 N N . GLU A 1 157 ? -12.072 14.877 11.504 1.00 98.12 157 GLU A N 1
ATOM 1197 C CA . GLU A 1 157 ? -11.780 13.784 12.438 1.00 98.12 157 GLU A CA 1
ATOM 1198 C C . GLU A 1 157 ? -12.963 12.818 12.574 1.00 98.12 157 GLU A C 1
ATOM 1200 O O . GLU A 1 157 ? -12.761 11.602 12.585 1.00 98.12 157 GLU A O 1
ATOM 1205 N N . ALA A 1 158 ? -14.192 13.341 12.626 1.00 98.44 158 ALA A N 1
ATOM 1206 C CA . ALA A 1 158 ? -15.403 12.531 12.683 1.00 98.44 158 ALA A CA 1
ATOM 1207 C C . ALA A 1 158 ? -15.614 11.717 11.399 1.00 98.44 158 ALA A C 1
ATOM 1209 O O . ALA A 1 158 ? -15.943 10.535 11.488 1.00 98.44 158 ALA A O 1
ATOM 1210 N N . ASP A 1 159 ? -15.376 12.300 10.221 1.00 98.56 159 ASP A N 1
ATOM 1211 C CA . ASP A 1 159 ? -15.513 11.581 8.948 1.00 98.56 159 ASP A CA 1
ATOM 1212 C C . ASP A 1 159 ? -14.423 10.505 8.772 1.00 98.56 159 ASP A C 1
ATOM 1214 O O . ASP A 1 159 ? -14.701 9.406 8.288 1.00 98.56 159 ASP A O 1
ATOM 1218 N N . ILE A 1 160 ? -13.190 10.766 9.229 1.00 98.25 160 ILE A N 1
ATOM 1219 C CA . ILE A 1 160 ? -12.127 9.744 9.274 1.00 98.25 160 ILE A CA 1
ATOM 1220 C C . ILE A 1 160 ? -12.520 8.613 10.227 1.00 98.25 160 ILE A C 1
ATOM 1222 O O . ILE A 1 160 ? -12.353 7.437 9.893 1.00 98.25 160 ILE A O 1
ATOM 1226 N N . LYS A 1 161 ? -13.063 8.948 11.404 1.00 97.31 161 LYS A N 1
ATOM 1227 C CA . LYS A 1 161 ? -13.552 7.945 12.353 1.00 97.31 161 LYS A CA 1
ATOM 1228 C C . LYS A 1 161 ? -14.696 7.124 11.755 1.00 97.31 161 LYS A C 1
ATOM 1230 O O . LYS A 1 161 ? -14.688 5.908 11.900 1.00 97.31 161 LYS A O 1
ATOM 1235 N N . ALA A 1 162 ? -15.627 7.753 11.040 1.00 98.38 162 ALA A N 1
ATOM 1236 C CA . ALA A 1 162 ? -16.712 7.051 10.362 1.00 98.38 162 ALA A CA 1
ATOM 1237 C C . ALA A 1 162 ? -16.179 6.036 9.336 1.00 98.38 162 ALA A C 1
ATOM 1239 O O . ALA A 1 162 ? -16.680 4.917 9.277 1.00 98.38 162 ALA A O 1
ATOM 1240 N N . CYS A 1 163 ? -15.115 6.369 8.596 1.00 98.06 163 CYS A N 1
ATOM 1241 C CA . CYS A 1 163 ? -14.456 5.416 7.696 1.00 98.06 163 CYS A CA 1
ATOM 1242 C C . CYS A 1 163 ? -13.855 4.214 8.450 1.00 98.06 163 CYS A C 1
ATOM 1244 O O . CYS A 1 163 ? -13.961 3.087 7.976 1.00 98.06 163 CYS A O 1
ATOM 1246 N N . LEU A 1 164 ? -13.243 4.431 9.624 1.00 96.75 164 LEU A N 1
ATOM 1247 C CA . LEU A 1 164 ? -12.738 3.338 10.471 1.00 96.75 164 LEU A CA 1
ATOM 1248 C C . LEU A 1 164 ? -13.880 2.456 10.986 1.00 96.75 164 LEU A C 1
ATOM 1250 O O . LEU A 1 164 ? -13.791 1.237 10.893 1.00 96.75 164 LEU A O 1
ATOM 1254 N N . ASP A 1 165 ? -14.951 3.072 11.487 1.00 96.50 165 ASP A N 1
ATOM 1255 C CA . ASP A 1 165 ? -16.111 2.367 12.041 1.00 96.50 165 ASP A CA 1
ATOM 1256 C C . ASP A 1 165 ? -16.868 1.573 10.955 1.00 96.50 165 ASP A C 1
ATOM 1258 O O . ASP A 1 165 ? -17.418 0.504 11.224 1.00 96.50 165 ASP A O 1
ATOM 1262 N N . ASN A 1 166 ? -16.883 2.080 9.716 1.00 96.62 166 ASN A N 1
ATOM 1263 C CA . ASN A 1 166 ? -17.517 1.434 8.566 1.00 96.62 166 ASN A CA 1
ATOM 1264 C C . ASN A 1 166 ? -16.595 0.435 7.842 1.00 96.62 166 ASN A C 1
ATOM 1266 O O . ASN A 1 166 ? -17.082 -0.334 7.008 1.00 96.62 166 ASN A O 1
ATOM 1270 N N . GLY A 1 167 ? -15.291 0.436 8.117 1.00 96.44 167 GLY A N 1
ATOM 1271 C CA . GLY A 1 167 ? -14.300 -0.456 7.512 1.00 96.44 167 GLY A CA 1
ATOM 1272 C C . GLY A 1 167 ? -14.079 -1.758 8.296 1.00 96.44 167 GLY A C 1
ATOM 1273 O O . GLY A 1 167 ? -14.789 -2.041 9.262 1.00 96.44 167 GLY A O 1
ATOM 1274 N N . PRO A 1 168 ? -13.108 -2.594 7.883 1.00 98.31 168 PRO A N 1
ATOM 1275 C CA . PRO A 1 168 ? -12.542 -3.613 8.759 1.00 98.31 168 PRO A CA 1
ATOM 1276 C C . PRO A 1 168 ? -11.747 -2.963 9.894 1.00 98.31 168 PRO A C 1
ATOM 1278 O O . PRO A 1 168 ? -11.178 -1.879 9.730 1.00 98.31 168 PRO A O 1
ATOM 1281 N N . GLU A 1 169 ? -11.611 -3.670 11.015 1.00 98.00 169 GLU A N 1
ATOM 1282 C CA . GLU A 1 169 ? -10.626 -3.286 12.023 1.00 98.00 169 GLU A CA 1
ATOM 1283 C C . GLU A 1 169 ? -9.217 -3.280 11.412 1.00 98.00 169 GLU A C 1
ATOM 1285 O O . GLU A 1 169 ? -8.869 -4.117 10.578 1.00 98.00 169 GLU A O 1
ATOM 1290 N N . MET A 1 170 ? -8.389 -2.319 11.813 1.00 98.06 170 MET A N 1
ATOM 1291 C CA . MET A 1 170 ? -7.053 -2.128 11.253 1.00 98.06 170 MET A CA 1
ATOM 1292 C C . MET A 1 170 ? -5.987 -2.579 12.244 1.00 98.06 170 MET A C 1
ATOM 1294 O O . MET A 1 170 ? -6.108 -2.353 13.448 1.00 98.06 170 MET A O 1
ATOM 1298 N N . ALA A 1 171 ? -4.908 -3.169 11.733 1.00 98.50 171 ALA A N 1
ATOM 1299 C CA . ALA A 1 171 ? -3.735 -3.433 12.550 1.00 98.50 171 ALA A CA 1
ATOM 1300 C C . ALA A 1 171 ? -3.165 -2.129 13.134 1.00 98.50 171 ALA A C 1
ATOM 1302 O O . ALA A 1 171 ? -3.072 -1.103 12.453 1.00 98.50 171 ALA A O 1
ATOM 1303 N N . MET A 1 172 ? -2.744 -2.191 14.392 1.00 98.44 172 MET A N 1
ATOM 1304 C CA . MET A 1 172 ? -2.239 -1.062 15.163 1.00 98.44 172 MET A CA 1
ATOM 1305 C C . MET A 1 172 ? -0.721 -1.140 15.315 1.00 98.44 172 MET A C 1
ATOM 1307 O O . MET A 1 172 ? -0.145 -2.209 15.520 1.00 98.44 172 MET A O 1
ATOM 1311 N N . VAL A 1 173 ? -0.077 0.021 15.233 1.00 98.00 173 VAL A N 1
ATOM 1312 C CA . VAL A 1 173 ? 1.322 0.220 15.630 1.00 98.00 173 VAL A CA 1
ATOM 1313 C C . VAL A 1 173 ? 1.395 0.465 17.139 1.00 98.00 173 VAL A C 1
ATOM 1315 O O . VAL A 1 173 ? 2.247 -0.104 17.816 1.00 98.00 173 VAL A O 1
ATOM 1318 N N . ASP A 1 174 ? 0.479 1.284 17.660 1.00 97.69 174 ASP A N 1
ATOM 1319 C CA . ASP A 1 174 ? 0.322 1.594 19.084 1.00 97.69 174 ASP A CA 1
ATOM 1320 C C . ASP A 1 174 ? -1.177 1.798 19.369 1.00 97.69 174 ASP A C 1
ATOM 1322 O O . ASP A 1 174 ? -1.746 2.837 19.023 1.00 97.69 174 ASP A O 1
ATOM 1326 N N . SER A 1 175 ? -1.836 0.779 19.934 1.00 96.19 175 SER A N 1
ATOM 1327 C CA . SER A 1 175 ? -3.280 0.797 20.210 1.00 96.19 175 SER A CA 1
ATOM 1328 C C . SER A 1 175 ? -3.661 1.824 21.276 1.00 96.19 175 SER A C 1
ATOM 1330 O O . SER A 1 175 ? -4.692 2.476 21.137 1.00 96.19 175 SER A O 1
ATOM 1332 N N . ASP A 1 176 ? -2.809 2.037 22.285 1.00 95.38 176 ASP A N 1
ATOM 1333 C CA . ASP A 1 176 ? -3.070 2.979 23.386 1.00 95.38 176 ASP A CA 1
ATOM 1334 C C . ASP A 1 176 ? -3.118 4.431 22.891 1.00 95.38 176 ASP A C 1
ATOM 1336 O O . ASP A 1 176 ? -3.830 5.270 23.445 1.00 95.38 176 ASP A O 1
ATOM 1340 N N . LYS A 1 177 ? -2.364 4.728 21.827 1.00 94.44 177 LYS A N 1
ATOM 1341 C CA . LYS A 1 177 ? -2.322 6.049 21.184 1.00 94.44 177 LYS A CA 1
ATOM 1342 C C . LYS A 1 177 ? -3.168 6.150 19.915 1.00 94.44 177 LYS A C 1
ATOM 1344 O O . LYS A 1 177 ? -3.146 7.196 19.270 1.00 94.44 177 LYS A O 1
ATOM 1349 N N . GLY A 1 178 ? -3.869 5.085 19.525 1.00 94.62 178 GLY A N 1
ATOM 1350 C CA . GLY A 1 178 ? -4.653 5.058 18.289 1.00 94.62 178 GLY A CA 1
ATOM 1351 C C . GLY A 1 178 ? -3.818 5.110 17.002 1.00 94.62 178 GLY A C 1
ATOM 1352 O O . GLY A 1 178 ? -4.355 5.438 15.946 1.00 94.62 178 GLY A O 1
ATOM 1353 N N . ILE A 1 179 ? -2.520 4.786 17.053 1.00 97.88 179 ILE A N 1
ATOM 1354 C CA . ILE A 1 179 ? -1.646 4.807 15.873 1.00 97.88 179 ILE A CA 1
ATOM 1355 C C . ILE A 1 179 ? -1.876 3.530 15.067 1.00 97.88 179 ILE A C 1
ATOM 1357 O O . ILE A 1 179 ? -1.460 2.437 15.454 1.00 97.88 179 ILE A O 1
ATOM 1361 N N . THR A 1 180 ? -2.550 3.678 13.933 1.00 98.12 180 THR A N 1
ATOM 1362 C CA . THR A 1 180 ? -2.891 2.591 13.009 1.00 98.12 180 THR A CA 1
ATOM 1363 C C . THR A 1 180 ? -1.773 2.295 12.006 1.00 98.12 180 THR A C 1
ATOM 1365 O O . THR A 1 180 ? -0.866 3.096 11.786 1.00 98.12 180 THR A O 1
ATOM 1368 N N . ASN A 1 181 ? -1.875 1.165 11.310 1.00 98.44 181 ASN A N 1
ATOM 1369 C CA . ASN A 1 181 ? -0.986 0.779 10.215 1.00 98.44 181 ASN A CA 1
ATOM 1370 C C . ASN A 1 181 ? -0.949 1.783 9.039 1.00 98.44 181 ASN A C 1
ATOM 1372 O O . ASN A 1 181 ? 0.043 1.821 8.313 1.00 98.44 181 ASN A O 1
ATOM 1376 N N . LEU A 1 182 ? -1.976 2.626 8.875 1.00 98.50 182 LEU A N 1
ATOM 1377 C CA . LEU A 1 182 ? -2.027 3.671 7.845 1.00 98.50 182 LEU A CA 1
ATOM 1378 C C . LEU A 1 182 ? -1.601 5.070 8.345 1.00 98.50 182 LEU A C 1
ATOM 1380 O O . LEU A 1 182 ? -1.720 6.052 7.607 1.00 98.50 182 LEU A O 1
ATOM 1384 N N . HIS A 1 183 ? -1.076 5.185 9.572 1.00 98.25 183 HIS A N 1
ATOM 1385 C CA . HIS A 1 183 ? -0.619 6.468 10.120 1.00 98.25 183 HIS A CA 1
ATOM 1386 C C . HIS A 1 183 ? 0.647 7.000 9.456 1.00 98.25 183 HIS A C 1
ATOM 1388 O O . HIS A 1 183 ? 0.652 8.151 9.019 1.00 98.25 183 HIS A O 1
ATOM 1394 N N . VAL A 1 184 ? 1.702 6.185 9.382 1.00 98.06 184 VAL A N 1
ATOM 1395 C CA . VAL A 1 184 ? 2.995 6.579 8.811 1.00 98.06 184 VAL A CA 1
ATOM 1396 C C . VAL A 1 184 ? 3.529 5.438 7.936 1.00 98.06 184 VAL A C 1
ATOM 1398 O O . VAL A 1 184 ? 3.636 4.302 8.401 1.00 98.06 184 VAL A O 1
ATOM 1401 N N . PRO A 1 185 ? 3.935 5.706 6.681 1.00 96.62 185 PRO A N 1
ATOM 1402 C CA . PRO A 1 185 ? 4.342 4.670 5.725 1.00 96.62 185 PRO A CA 1
ATOM 1403 C C . PRO A 1 185 ? 5.590 3.875 6.136 1.00 96.62 185 PRO A C 1
ATOM 1405 O O . PRO A 1 185 ? 5.867 2.814 5.576 1.00 96.62 185 PRO A O 1
ATOM 1408 N N . SER A 1 186 ? 6.379 4.391 7.081 1.00 95.88 186 SER A N 1
ATOM 1409 C CA . SER A 1 186 ? 7.602 3.758 7.576 1.00 95.88 186 SER A CA 1
ATOM 1410 C C . SER A 1 186 ? 7.423 2.904 8.829 1.00 95.88 186 SER A C 1
ATOM 1412 O O .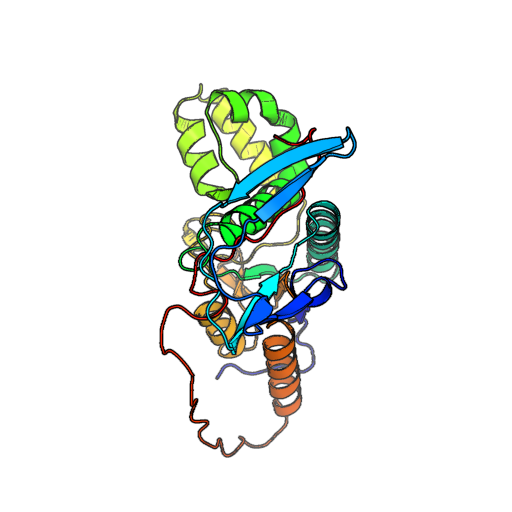 SER A 1 186 ? 8.386 2.238 9.204 1.00 95.88 186 SER A O 1
ATOM 1414 N N . ASP A 1 187 ? 6.254 2.915 9.474 1.00 96.06 187 ASP A N 1
ATOM 1415 C CA . ASP A 1 187 ? 6.071 2.231 10.763 1.00 96.06 187 ASP A CA 1
ATOM 1416 C C . ASP A 1 187 ? 5.988 0.709 10.602 1.00 96.06 187 ASP A C 1
ATOM 1418 O O . ASP A 1 187 ? 6.594 -0.044 11.366 1.00 96.06 187 ASP A O 1
ATOM 1422 N N . VAL A 1 188 ? 5.289 0.234 9.565 1.00 97.25 188 VAL A N 1
ATOM 1423 C CA . VAL A 1 188 ? 5.124 -1.199 9.281 1.00 97.25 188 VAL A CA 1
ATOM 1424 C C . VAL A 1 188 ? 5.937 -1.592 8.052 1.00 97.25 188 VAL A C 1
ATOM 1426 O O . VAL A 1 188 ? 5.496 -1.493 6.908 1.00 97.25 188 VAL A O 1
ATOM 1429 N N . ILE A 1 189 ? 7.158 -2.065 8.307 1.00 96.69 189 ILE A N 1
ATOM 1430 C CA . ILE A 1 189 ? 8.123 -2.441 7.269 1.00 96.69 189 ILE A CA 1
ATOM 1431 C C . ILE A 1 189 ? 8.033 -3.947 6.998 1.00 96.69 189 ILE A C 1
ATOM 1433 O O . ILE A 1 189 ? 8.195 -4.749 7.916 1.00 96.69 189 ILE A O 1
ATOM 1437 N N . ILE A 1 190 ? 7.765 -4.354 5.757 1.00 96.94 190 ILE A N 1
ATOM 1438 C CA . ILE A 1 190 ? 7.434 -5.738 5.359 1.00 96.94 190 ILE A CA 1
ATOM 1439 C C . ILE A 1 190 ? 8.423 -6.809 5.853 1.00 96.94 190 ILE A C 1
ATOM 1441 O O . ILE A 1 190 ? 8.000 -7.867 6.317 1.00 96.94 190 ILE A O 1
ATOM 1445 N N . ASP A 1 191 ? 9.731 -6.549 5.804 1.00 92.06 191 ASP A N 1
ATOM 1446 C CA . ASP A 1 191 ? 10.761 -7.523 6.187 1.00 92.06 191 ASP A CA 1
ATOM 1447 C C . ASP A 1 191 ? 10.813 -7.786 7.698 1.00 92.06 191 ASP A C 1
ATOM 1449 O O . ASP A 1 191 ? 11.115 -8.908 8.105 1.00 92.06 191 ASP A O 1
ATOM 1453 N N . ALA A 1 192 ? 10.462 -6.795 8.520 1.00 95.69 192 ALA A N 1
ATOM 1454 C CA . ALA A 1 192 ? 10.347 -6.951 9.969 1.00 95.69 192 ALA A CA 1
ATOM 1455 C C . ALA A 1 192 ? 8.934 -7.382 10.400 1.00 95.69 192 ALA A C 1
ATOM 1457 O O . ALA A 1 192 ? 8.774 -8.325 11.176 1.00 95.69 192 ALA A O 1
ATOM 1458 N N . SER A 1 193 ? 7.905 -6.715 9.876 1.00 97.06 193 SER A N 1
ATOM 1459 C CA . SER A 1 193 ? 6.508 -6.888 10.291 1.00 97.06 193 SER A CA 1
ATOM 1460 C C . SER A 1 193 ? 5.953 -8.275 9.973 1.00 97.06 193 SER A C 1
ATOM 1462 O O . SER A 1 193 ? 5.349 -8.892 10.849 1.00 97.06 193 SER A O 1
ATOM 1464 N N . MET A 1 194 ? 6.216 -8.819 8.779 1.00 97.56 194 MET A N 1
ATOM 1465 C CA . MET A 1 194 ? 5.749 -10.166 8.430 1.00 97.56 194 MET A CA 1
ATOM 1466 C C . MET A 1 194 ? 6.431 -11.235 9.287 1.00 97.56 194 MET A C 1
ATOM 1468 O O . MET A 1 194 ? 5.782 -12.170 9.745 1.00 97.56 194 MET A O 1
ATOM 1472 N N . ALA A 1 195 ? 7.729 -11.085 9.566 1.00 94.31 195 ALA A N 1
ATOM 1473 C CA . ALA A 1 195 ? 8.442 -12.005 10.450 1.00 94.31 195 ALA A CA 1
ATOM 1474 C C . ALA A 1 195 ? 7.906 -11.942 11.893 1.00 94.31 195 ALA A C 1
ATOM 1476 O O . ALA A 1 195 ? 7.763 -12.982 12.540 1.00 94.31 195 ALA A O 1
ATOM 1477 N N . ALA A 1 196 ? 7.587 -10.740 12.387 1.00 95.31 196 ALA A N 1
ATOM 1478 C CA . ALA A 1 196 ? 6.983 -10.543 13.701 1.00 95.31 196 ALA A CA 1
ATOM 1479 C C . ALA A 1 196 ? 5.587 -11.183 13.791 1.00 95.31 196 ALA A C 1
ATOM 1481 O O . ALA A 1 196 ? 5.364 -11.990 14.691 1.00 95.31 196 ALA A O 1
ATOM 1482 N N . SER A 1 197 ? 4.702 -10.912 12.825 1.00 95.44 197 SER A N 1
ATOM 1483 C CA . SER A 1 197 ? 3.363 -11.519 12.754 1.00 95.44 197 SER A CA 1
ATOM 1484 C C . SER A 1 197 ? 3.439 -13.050 12.720 1.00 95.44 197 SER A C 1
ATOM 1486 O O . SER A 1 197 ? 2.848 -13.726 13.561 1.00 95.44 197 SER A O 1
ATOM 1488 N N . ILE A 1 198 ? 4.272 -13.626 11.844 1.00 93.81 198 ILE A N 1
ATOM 1489 C CA . ILE A 1 198 ? 4.427 -15.088 11.730 1.00 93.81 198 ILE A CA 1
ATOM 1490 C C . ILE A 1 198 ? 4.964 -15.708 13.033 1.00 93.81 198 ILE A C 1
ATOM 1492 O O . ILE A 1 198 ? 4.569 -16.803 13.448 1.00 93.81 198 ILE A O 1
ATOM 1496 N N . ARG A 1 199 ? 5.869 -15.015 13.729 1.00 91.25 199 ARG A N 1
ATOM 1497 C CA . ARG A 1 199 ? 6.362 -15.469 15.036 1.00 91.25 199 ARG A CA 1
ATOM 1498 C C . ARG A 1 199 ? 5.256 -15.466 16.096 1.00 91.25 199 ARG A C 1
ATOM 1500 O O . ARG A 1 199 ? 5.282 -16.341 16.970 1.00 91.25 199 ARG A O 1
ATOM 1507 N N . THR A 1 200 ? 4.314 -14.534 16.003 1.00 93.12 200 THR A N 1
ATOM 1508 C CA . THR A 1 200 ? 3.161 -14.343 16.894 1.00 93.12 200 THR A CA 1
ATOM 1509 C C . THR A 1 200 ? 1.907 -15.014 16.322 1.00 93.12 200 THR A C 1
ATOM 1511 O O . THR A 1 200 ? 0.828 -14.444 16.267 1.00 93.12 200 THR A O 1
ATOM 1514 N N . SER A 1 201 ? 2.040 -16.265 15.871 1.00 93.44 201 SER A N 1
ATOM 1515 C CA . SER A 1 201 ? 0.901 -17.082 15.413 1.00 93.44 201 SER A CA 1
ATOM 1516 C C . SER A 1 201 ? 0.141 -16.518 14.201 1.00 93.44 201 SER A C 1
ATOM 1518 O O . SER A 1 201 ? -1.029 -16.840 14.026 1.00 93.44 201 SER A O 1
ATOM 1520 N N . GLY A 1 202 ? 0.776 -15.659 13.399 1.00 94.00 202 GLY A N 1
ATOM 1521 C CA . GLY A 1 202 ? 0.141 -14.983 12.265 1.00 94.00 202 GLY A CA 1
ATOM 1522 C C . GLY A 1 202 ? -0.695 -13.770 12.662 1.00 94.00 202 GLY A C 1
ATOM 1523 O O . GLY A 1 202 ? -1.428 -13.247 11.828 1.00 94.00 202 GLY A O 1
ATOM 1524 N N . LYS A 1 203 ? -0.620 -13.323 13.918 1.00 97.44 203 LYS A N 1
ATOM 1525 C CA . LYS A 1 203 ? -1.491 -12.279 14.454 1.00 97.44 203 LYS A CA 1
ATOM 1526 C C . LYS A 1 203 ? -0.827 -10.905 14.467 1.00 97.44 203 LYS A C 1
ATOM 1528 O O . LYS A 1 203 ? 0.402 -10.786 14.473 1.00 97.44 203 LYS A O 1
ATOM 1533 N N . MET A 1 204 ? -1.654 -9.866 14.493 1.00 98.44 204 MET A N 1
ATOM 1534 C CA . MET A 1 204 ? -1.257 -8.474 14.730 1.00 98.44 204 MET A CA 1
ATOM 1535 C C . MET A 1 204 ? -2.130 -7.855 15.824 1.00 98.44 204 MET A C 1
ATOM 1537 O O . MET A 1 204 ? -3.166 -8.411 16.182 1.00 98.44 204 MET A O 1
ATOM 1541 N N . TRP A 1 205 ? -1.691 -6.728 16.381 1.00 98.38 205 TRP A N 1
ATOM 1542 C CA . TRP A 1 205 ? -2.429 -6.019 17.424 1.00 98.38 205 TRP A CA 1
ATOM 1543 C C . TRP A 1 205 ? -3.587 -5.229 16.815 1.00 98.38 205 TRP A C 1
ATOM 1545 O O . TRP A 1 205 ? -3.378 -4.486 15.857 1.00 98.38 205 TRP A O 1
ATOM 1555 N N . GLY A 1 206 ? -4.789 -5.409 17.354 1.00 98.25 206 GLY A N 1
ATOM 1556 C CA . GLY A 1 206 ? -5.995 -4.676 16.971 1.00 98.25 206 GLY A CA 1
ATOM 1557 C C . GLY A 1 206 ? -6.246 -3.438 17.840 1.00 98.25 206 GLY A C 1
ATOM 1558 O O . GLY A 1 206 ? -5.470 -3.145 18.758 1.00 98.25 206 GLY A O 1
ATOM 1559 N N . PRO A 1 207 ? -7.339 -2.703 17.575 1.00 97.50 207 PRO A N 1
ATOM 1560 C CA . PRO A 1 207 ? -7.700 -1.495 18.320 1.00 97.50 207 PRO A CA 1
ATOM 1561 C C . PRO A 1 207 ? -8.043 -1.766 19.793 1.00 97.50 207 PRO A C 1
ATOM 1563 O O . PRO A 1 207 ? -7.900 -0.877 20.626 1.00 97.50 207 PRO A O 1
ATOM 1566 N N . ASP A 1 208 ? -8.441 -2.993 20.139 1.00 97.56 208 ASP A N 1
ATOM 1567 C CA . ASP A 1 208 ? -8.721 -3.421 21.516 1.00 97.56 208 ASP A CA 1
ATOM 1568 C C . ASP A 1 208 ? -7.461 -3.792 22.323 1.00 97.56 208 ASP A C 1
ATOM 1570 O O . ASP A 1 208 ? -7.568 -4.274 23.455 1.00 97.56 208 ASP A O 1
ATOM 1574 N N . GLY A 1 209 ? -6.272 -3.610 21.736 1.00 97.38 209 GLY A N 1
ATOM 1575 C CA . GLY A 1 209 ? -5.000 -3.968 22.352 1.00 97.38 209 GLY A CA 1
ATOM 1576 C C . GLY A 1 209 ? -4.788 -5.477 22.477 1.00 97.38 209 GLY A C 1
ATOM 1577 O O . GLY A 1 209 ? -4.069 -5.910 23.377 1.00 97.38 209 GLY A O 1
ATOM 1578 N N . LYS A 1 210 ? -5.406 -6.298 21.613 1.00 97.81 210 LYS A N 1
ATOM 1579 C CA . LYS A 1 210 ? -5.217 -7.760 21.581 1.00 97.81 210 LYS A CA 1
ATOM 1580 C C . LYS A 1 210 ? -4.763 -8.262 20.216 1.00 97.81 210 LYS A C 1
ATOM 1582 O O . LYS A 1 210 ? -4.811 -7.553 19.217 1.00 97.81 210 LYS A O 1
ATOM 1587 N N . GLU A 1 211 ? -4.290 -9.504 20.194 1.00 97.19 211 GLU A N 1
ATOM 1588 C CA . GLU A 1 211 ? -3.815 -10.184 18.992 1.00 97.19 211 GLU A CA 1
ATOM 1589 C C . GLU A 1 211 ? -4.973 -10.806 18.195 1.00 97.19 211 GLU A C 1
ATOM 1591 O O . GLU A 1 211 ? -5.673 -11.695 18.688 1.00 97.19 211 GLU A O 1
ATOM 1596 N N . HIS A 1 212 ? -5.100 -10.431 16.924 1.00 98.38 212 HIS A N 1
ATOM 1597 C CA . HIS A 1 212 ? -6.114 -10.948 15.999 1.00 98.38 212 HIS A CA 1
ATOM 1598 C C . HIS A 1 212 ? -5.478 -11.460 14.711 1.00 98.38 212 HIS A C 1
ATOM 1600 O O . HIS A 1 212 ? -4.365 -11.071 14.354 1.00 98.38 212 HIS A O 1
ATOM 1606 N N . ASP A 1 213 ? -6.187 -12.349 14.019 1.00 98.44 213 ASP A N 1
ATOM 1607 C CA . ASP A 1 213 ? -5.793 -12.774 12.673 1.00 98.44 213 ASP A CA 1
ATOM 1608 C C . ASP A 1 213 ? -5.885 -11.587 11.703 1.00 98.44 213 ASP A C 1
ATOM 1610 O O . ASP A 1 213 ? -6.661 -10.655 11.928 1.00 98.44 213 ASP A O 1
ATOM 1614 N N . THR A 1 214 ? -5.084 -11.604 10.637 1.00 98.69 214 THR A N 1
ATOM 1615 C CA . THR A 1 214 ? -4.934 -10.450 9.736 1.00 98.69 214 THR A CA 1
ATOM 1616 C C . THR A 1 214 ? -4.909 -10.848 8.265 1.00 98.69 214 THR A C 1
ATOM 1618 O O . THR A 1 214 ? -4.299 -11.851 7.883 1.00 98.69 214 THR A O 1
ATOM 1621 N N . LEU A 1 215 ? -5.511 -10.017 7.420 1.00 98.81 215 LEU A N 1
ATOM 1622 C CA . LEU A 1 215 ? -5.291 -10.017 5.984 1.00 98.81 215 LEU A CA 1
ATOM 1623 C C . LEU A 1 215 ? -4.106 -9.093 5.668 1.00 98.81 215 LEU A C 1
ATOM 1625 O O . LEU A 1 215 ? -4.243 -7.871 5.608 1.00 98.81 215 LEU A O 1
ATOM 1629 N N . ALA A 1 216 ? -2.934 -9.694 5.467 1.00 98.62 216 ALA A N 1
ATOM 1630 C CA . ALA A 1 216 ? -1.684 -9.002 5.180 1.00 98.62 216 ALA A CA 1
ATOM 1631 C C . ALA A 1 216 ? -1.565 -8.654 3.690 1.00 98.62 216 ALA A C 1
ATOM 1633 O O . ALA A 1 216 ? -1.156 -9.473 2.863 1.00 98.62 216 ALA A O 1
ATOM 1634 N N . LEU A 1 217 ? -1.896 -7.418 3.335 1.00 98.62 217 LEU A N 1
ATOM 1635 C CA . LEU A 1 217 ? -1.748 -6.888 1.988 1.00 98.62 217 LEU A CA 1
ATOM 1636 C C . LEU A 1 217 ? -0.275 -6.655 1.639 1.00 98.62 217 LEU A C 1
ATOM 1638 O O . LEU A 1 217 ? 0.429 -5.852 2.259 1.00 98.62 217 LEU A O 1
ATOM 1642 N N . ILE A 1 218 ? 0.149 -7.314 0.565 1.00 98.56 218 ILE A N 1
ATOM 1643 C CA . ILE A 1 218 ? 1.419 -7.127 -0.134 1.00 98.56 218 ILE A CA 1
ATOM 1644 C C . ILE A 1 218 ? 1.062 -7.014 -1.626 1.00 98.56 218 ILE A C 1
ATOM 1646 O O . ILE A 1 218 ? 0.971 -8.039 -2.303 1.00 98.56 218 ILE A O 1
ATOM 1650 N N . PRO A 1 219 ? 0.811 -5.798 -2.156 1.00 98.25 219 PRO A N 1
ATOM 1651 C CA . PRO A 1 219 ? 0.185 -5.640 -3.470 1.00 98.25 219 PRO A CA 1
ATOM 1652 C C . PRO A 1 219 ? 0.944 -6.318 -4.616 1.00 98.25 219 PRO A C 1
ATOM 1654 O O . PRO A 1 219 ? 0.337 -6.979 -5.451 1.00 98.25 219 PRO A O 1
ATOM 1657 N N . ASP A 1 220 ? 2.272 -6.187 -4.643 1.00 98.06 220 ASP A N 1
ATOM 1658 C CA . ASP A 1 220 ? 3.102 -6.791 -5.683 1.00 98.06 220 ASP A CA 1
ATOM 1659 C C . ASP A 1 220 ? 3.438 -8.263 -5.393 1.00 98.06 220 ASP A C 1
ATOM 1661 O O . ASP A 1 220 ? 3.954 -8.625 -4.331 1.00 98.06 220 ASP A O 1
ATOM 1665 N N . THR A 1 221 ? 3.230 -9.118 -6.388 1.00 96.88 221 THR A N 1
ATOM 1666 C CA . THR A 1 221 ? 3.368 -10.572 -6.263 1.00 96.88 221 THR A CA 1
ATOM 1667 C C . THR A 1 221 ? 4.802 -11.079 -6.374 1.00 96.88 221 THR A C 1
ATOM 1669 O O . THR A 1 221 ? 5.017 -12.288 -6.247 1.00 96.88 221 THR A O 1
ATOM 1672 N N . SER A 1 222 ? 5.803 -10.212 -6.590 1.00 95.62 222 SER A N 1
ATOM 1673 C CA . SER A 1 222 ? 7.208 -10.645 -6.702 1.00 95.62 222 SER A CA 1
ATOM 1674 C C . SER A 1 222 ? 7.691 -11.374 -5.448 1.00 95.62 222 SER A C 1
ATOM 1676 O O . SER A 1 222 ? 8.484 -12.309 -5.547 1.00 95.62 222 SER A O 1
ATOM 1678 N N . TYR A 1 223 ? 7.211 -10.956 -4.269 1.00 94.38 223 TYR A N 1
ATOM 1679 C CA . TYR A 1 223 ? 7.655 -11.501 -2.980 1.00 94.38 223 TYR A CA 1
ATOM 1680 C C . TYR A 1 223 ? 6.513 -11.973 -2.070 1.00 94.38 223 TYR A C 1
ATOM 1682 O O . TYR A 1 223 ? 6.770 -12.736 -1.139 1.00 94.38 223 TYR A O 1
ATOM 1690 N N . ALA A 1 224 ? 5.262 -11.585 -2.348 1.00 96.81 224 ALA A N 1
ATOM 1691 C CA . ALA A 1 224 ? 4.098 -11.947 -1.534 1.00 96.81 224 ALA A CA 1
ATOM 1692 C C . ALA A 1 224 ? 3.959 -13.467 -1.321 1.00 96.81 224 ALA A C 1
ATOM 1694 O O . ALA A 1 224 ? 3.758 -13.931 -0.198 1.00 96.81 224 ALA A O 1
ATOM 1695 N N . GLY A 1 225 ? 4.164 -14.261 -2.381 1.00 96.19 225 GLY A N 1
ATOM 1696 C CA . GLY A 1 225 ? 4.001 -15.718 -2.328 1.00 96.19 225 GLY A CA 1
ATOM 1697 C C . GLY A 1 225 ? 4.948 -16.433 -1.354 1.00 96.19 225 GLY A C 1
ATOM 1698 O O . GLY A 1 225 ? 4.615 -17.512 -0.861 1.00 96.19 225 GLY A O 1
ATOM 1699 N N . ILE A 1 226 ? 6.102 -15.835 -1.025 1.00 96.25 226 ILE A N 1
ATOM 1700 C CA . ILE A 1 226 ? 7.048 -16.410 -0.053 1.00 96.25 226 ILE A CA 1
ATOM 1701 C C . ILE A 1 226 ? 6.427 -16.387 1.346 1.00 96.25 226 ILE A C 1
ATOM 1703 O O . ILE A 1 226 ? 6.484 -17.384 2.067 1.00 96.25 226 ILE A O 1
ATOM 1707 N N . TYR A 1 227 ? 5.790 -15.274 1.712 1.00 96.81 227 TYR A N 1
ATOM 1708 C CA . TYR A 1 227 ? 5.120 -15.140 3.001 1.00 96.81 227 TYR A CA 1
ATOM 1709 C C . TYR A 1 227 ? 3.891 -16.045 3.089 1.00 96.81 227 TYR A C 1
ATOM 1711 O O . TYR A 1 227 ? 3.747 -16.751 4.085 1.00 96.81 227 TYR A O 1
ATOM 1719 N N . GLN A 1 228 ? 3.077 -16.123 2.028 1.00 96.44 228 GLN A N 1
ATOM 1720 C CA . GLN A 1 228 ? 1.933 -17.043 1.998 1.00 96.44 228 GLN A CA 1
ATOM 1721 C C . GLN A 1 228 ? 2.360 -18.509 2.157 1.00 96.44 228 GLN A C 1
ATOM 1723 O O . GLN A 1 228 ? 1.737 -19.277 2.893 1.00 96.44 228 GLN A O 1
ATOM 1728 N N . SER A 1 229 ? 3.450 -18.903 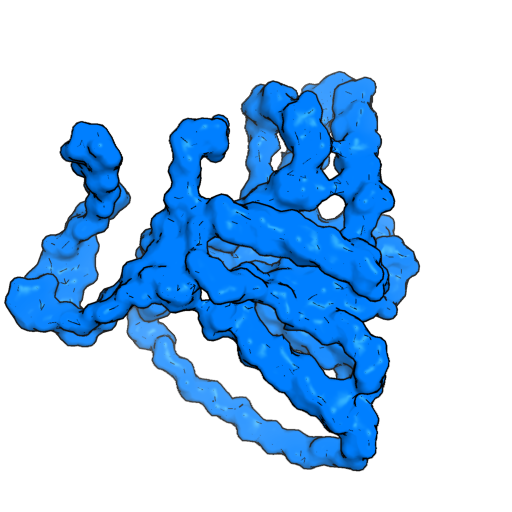1.492 1.00 94.25 229 SER A N 1
ATOM 1729 C CA . SER A 1 229 ? 4.006 -20.255 1.617 1.00 94.25 229 SER A CA 1
ATOM 1730 C C . SER A 1 229 ? 4.461 -20.543 3.047 1.00 94.25 229 SER A C 1
ATOM 1732 O O . SER A 1 229 ? 4.235 -21.642 3.553 1.00 94.25 229 SER A O 1
ATOM 1734 N N . LEU A 1 230 ? 5.069 -19.554 3.712 1.00 92.25 230 LEU A N 1
ATOM 1735 C CA . LEU A 1 230 ? 5.502 -19.686 5.098 1.00 92.25 230 LEU A CA 1
ATOM 1736 C C . LEU A 1 230 ? 4.314 -19.812 6.059 1.00 92.25 230 LEU A C 1
ATOM 1738 O O . LEU A 1 230 ? 4.354 -20.716 6.887 1.00 92.25 230 LEU A O 1
ATOM 1742 N N . LEU A 1 231 ? 3.264 -18.989 5.914 1.00 92.31 231 LEU A N 1
ATOM 1743 C CA . LEU A 1 231 ? 2.009 -19.101 6.680 1.00 92.31 231 LEU A CA 1
ATOM 1744 C C . LEU A 1 231 ? 1.403 -20.505 6.549 1.00 92.31 231 LEU A C 1
ATOM 1746 O O . LEU A 1 231 ? 1.237 -21.223 7.534 1.00 92.31 231 LEU A O 1
ATOM 1750 N N . THR A 1 232 ? 1.224 -20.953 5.306 1.00 91.19 232 THR A N 1
ATOM 1751 C CA . THR A 1 232 ? 0.680 -22.284 4.996 1.00 91.19 232 THR A CA 1
ATOM 1752 C C . THR A 1 232 ? 1.518 -23.404 5.628 1.00 91.19 232 THR A C 1
ATOM 1754 O O . THR A 1 232 ? 0.995 -24.432 6.066 1.00 91.19 232 THR A O 1
ATOM 1757 N N . PHE A 1 233 ? 2.844 -23.245 5.651 1.00 89.69 233 PHE A N 1
ATOM 1758 C CA . PHE A 1 233 ? 3.750 -24.225 6.241 1.00 89.69 233 PHE A CA 1
ATOM 1759 C C . PHE A 1 233 ? 3.599 -24.295 7.765 1.00 89.69 233 PHE A C 1
ATOM 1761 O O . PHE A 1 233 ? 3.446 -25.390 8.309 1.00 89.69 233 PHE A O 1
ATOM 1768 N N . VAL A 1 234 ? 3.610 -23.152 8.459 1.00 87.50 234 VAL A N 1
ATOM 1769 C CA . VAL A 1 234 ? 3.522 -23.123 9.930 1.00 87.50 234 VAL A CA 1
ATOM 1770 C C . VAL A 1 234 ? 2.150 -23.563 10.451 1.00 87.50 234 VAL A C 1
ATOM 1772 O O . VAL A 1 234 ? 2.097 -24.276 11.454 1.00 87.50 234 VAL A O 1
ATOM 1775 N N . GLU A 1 235 ? 1.066 -23.267 9.731 1.00 85.62 235 GLU A N 1
ATOM 1776 C CA . GLU A 1 235 ? -0.282 -23.786 10.018 1.00 85.62 235 GLU A CA 1
ATOM 1777 C C . GLU A 1 235 ? -0.336 -25.315 9.928 1.00 85.62 235 GLU A C 1
ATOM 1779 O O . GLU A 1 235 ? -0.833 -25.989 10.834 1.00 85.62 235 GLU A O 1
ATOM 1784 N N . LYS A 1 236 ? 0.244 -25.896 8.868 1.00 84.06 236 LYS A N 1
ATOM 1785 C CA . LYS A 1 236 ? 0.339 -27.360 8.720 1.00 84.06 236 LYS A CA 1
ATOM 1786 C C . LYS A 1 236 ? 1.179 -27.993 9.829 1.00 84.06 236 LYS A C 1
ATOM 1788 O O . LYS A 1 236 ? 0.857 -29.087 10.299 1.00 84.06 236 LYS A O 1
ATOM 1793 N N . MET A 1 237 ? 2.235 -27.309 10.268 1.00 79.81 237 MET A N 1
ATOM 1794 C CA . MET A 1 237 ? 3.115 -27.782 11.336 1.00 79.81 237 MET A CA 1
ATOM 1795 C C . MET A 1 237 ? 2.522 -27.672 12.744 1.00 79.81 237 MET A C 1
ATOM 1797 O O . MET A 1 237 ? 3.067 -28.300 13.650 1.00 79.81 237 MET A O 1
ATOM 1801 N N . ALA A 1 238 ? 1.409 -26.959 12.946 1.00 73.69 238 ALA A N 1
ATOM 1802 C CA . ALA A 1 238 ? 0.789 -26.767 14.262 1.00 73.69 238 ALA A CA 1
ATOM 1803 C C . ALA A 1 238 ? 0.483 -28.079 15.021 1.00 73.69 238 ALA A C 1
ATOM 1805 O O . ALA A 1 238 ? 0.468 -28.091 16.250 1.00 73.69 238 ALA A O 1
ATOM 1806 N N . ASN A 1 239 ? 0.305 -29.194 14.299 1.00 61.22 239 ASN A N 1
ATOM 1807 C CA . ASN A 1 239 ? 0.039 -30.524 14.864 1.00 61.22 239 ASN A CA 1
ATOM 1808 C C . ASN A 1 239 ? 1.270 -31.451 14.918 1.00 61.22 239 ASN A C 1
ATOM 1810 O O . ASN A 1 239 ? 1.138 -32.617 15.287 1.00 61.22 239 ASN A O 1
ATOM 1814 N N . SER A 1 240 ? 2.450 -30.978 14.514 1.00 62.03 240 SER A N 1
ATOM 1815 C CA . SER A 1 240 ? 3.668 -31.794 14.473 1.00 62.03 240 SER A CA 1
ATOM 1816 C C . SER A 1 240 ? 4.504 -31.608 15.741 1.00 62.03 240 SER A C 1
ATOM 1818 O O . SER A 1 240 ? 4.668 -30.494 16.241 1.00 62.03 240 SER A O 1
ATOM 1820 N N . ILE A 1 241 ? 5.075 -32.704 16.253 1.00 54.66 241 ILE A N 1
ATOM 1821 C CA . ILE A 1 241 ? 6.114 -32.666 17.294 1.00 54.66 241 ILE A CA 1
ATOM 1822 C C . ILE A 1 241 ? 7.243 -31.768 16.771 1.00 54.66 241 ILE A C 1
ATOM 1824 O O . ILE A 1 241 ? 7.659 -31.941 15.627 1.00 54.66 241 ILE A O 1
ATOM 1828 N N . ARG A 1 242 ? 7.663 -30.778 17.580 1.00 55.62 242 ARG A N 1
ATOM 1829 C CA . ARG A 1 242 ? 8.577 -29.674 17.215 1.00 55.62 242 ARG A CA 1
ATOM 1830 C C . ARG A 1 242 ? 9.530 -30.035 16.063 1.00 55.62 242 ARG A C 1
ATOM 1832 O O . ARG A 1 242 ? 10.361 -30.926 16.247 1.00 55.62 242 ARG A O 1
ATOM 1839 N N . PRO A 1 243 ? 9.490 -29.311 14.933 1.00 55.72 243 PRO A N 1
ATOM 1840 C CA . PRO A 1 243 ? 10.441 -29.526 13.854 1.00 55.72 243 PRO A CA 1
ATOM 1841 C C . PRO A 1 243 ? 11.867 -29.333 14.374 1.00 55.72 243 PRO A C 1
ATOM 1843 O O . PRO A 1 243 ? 12.155 -28.348 15.062 1.00 55.72 243 PRO A O 1
ATOM 1846 N N . LEU A 1 244 ? 12.772 -30.252 14.035 1.00 60.56 244 LEU A N 1
ATOM 1847 C CA . LEU A 1 244 ? 14.204 -29.985 14.121 1.00 60.56 244 LEU A CA 1
ATOM 1848 C C . LEU A 1 244 ? 14.529 -28.943 13.045 1.00 60.56 244 LEU A C 1
ATOM 1850 O O . LEU A 1 244 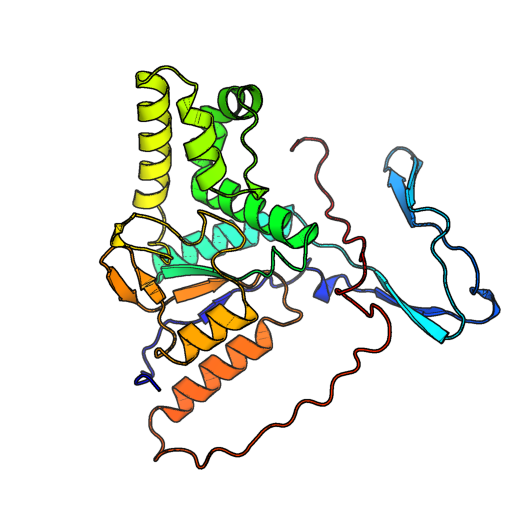? 14.578 -29.253 11.857 1.00 60.56 244 LEU A O 1
ATOM 1854 N N . TRP A 1 245 ? 14.680 -27.685 13.451 1.00 67.00 245 TRP A N 1
ATOM 1855 C CA . TRP A 1 245 ? 14.979 -26.593 12.530 1.00 67.00 245 TRP A CA 1
ATOM 1856 C C . TRP A 1 245 ? 16.430 -26.676 12.046 1.00 67.00 245 TRP A C 1
ATOM 1858 O O . TRP A 1 245 ? 17.367 -26.614 12.844 1.00 67.00 245 TRP A O 1
ATOM 1868 N N . GLY A 1 246 ? 16.616 -26.775 10.730 1.00 64.88 246 GLY A N 1
ATOM 1869 C CA . GLY A 1 246 ? 17.901 -26.520 10.081 1.00 64.88 246 GLY A CA 1
ATOM 1870 C C . GLY A 1 246 ? 18.215 -25.021 10.011 1.00 64.88 246 GLY A C 1
ATOM 1871 O O . GLY A 1 246 ? 17.350 -24.174 10.236 1.00 64.88 246 GLY A O 1
ATOM 1872 N N . ARG A 1 247 ? 19.462 -24.675 9.681 1.00 68.88 247 ARG A N 1
ATOM 1873 C CA . ARG A 1 247 ? 19.865 -23.285 9.416 1.00 68.88 247 ARG A C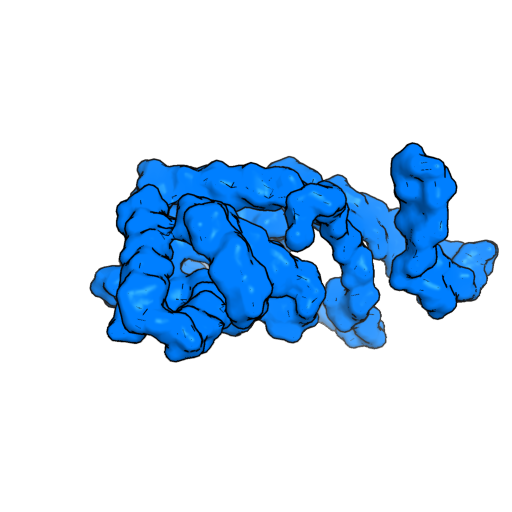A 1
ATOM 1874 C C . ARG A 1 247 ? 19.839 -23.021 7.914 1.00 68.88 247 ARG A C 1
ATOM 1876 O O . ARG A 1 247 ? 20.428 -23.786 7.158 1.00 68.88 247 ARG A O 1
ATOM 1883 N N . TYR A 1 248 ? 19.224 -21.916 7.504 1.00 64.06 248 TYR A N 1
ATOM 1884 C CA . TYR A 1 248 ? 19.339 -21.395 6.143 1.00 64.06 248 TYR A CA 1
ATOM 1885 C C . TYR A 1 248 ? 20.387 -20.281 6.123 1.00 64.06 248 TYR A C 1
ATOM 1887 O O . TYR A 1 248 ? 20.305 -19.330 6.899 1.00 64.06 248 TYR A O 1
ATOM 1895 N N . LEU A 1 249 ? 21.386 -20.418 5.251 1.00 55.09 249 LEU A N 1
ATOM 1896 C CA . LEU A 1 249 ? 22.368 -19.376 4.962 1.00 55.09 249 LEU A CA 1
ATOM 1897 C C . LEU A 1 249 ? 21.974 -18.696 3.654 1.00 55.09 249 LEU A C 1
ATOM 1899 O O . LEU A 1 249 ? 21.757 -19.364 2.645 1.00 55.09 249 LEU A O 1
ATOM 1903 N N . THR A 1 250 ? 21.902 -17.369 3.662 1.00 53.28 250 THR A N 1
ATOM 1904 C CA . THR A 1 250 ? 21.606 -16.589 2.459 1.00 53.28 250 THR A CA 1
ATOM 1905 C C . THR A 1 250 ? 22.913 -16.152 1.809 1.00 53.28 250 THR A C 1
ATOM 1907 O O . THR A 1 250 ? 23.665 -15.379 2.399 1.00 53.28 250 THR A O 1
ATOM 1910 N N . TRP A 1 251 ? 23.169 -16.594 0.577 1.00 44.94 251 TRP A N 1
ATOM 1911 C CA . TRP A 1 251 ? 24.183 -15.979 -0.279 1.00 44.94 251 TRP A CA 1
ATOM 1912 C C . TRP A 1 251 ? 23.496 -14.970 -1.195 1.00 44.94 251 TRP A C 1
ATOM 1914 O O . TRP A 1 251 ? 22.625 -15.331 -1.985 1.00 44.94 251 TRP A O 1
ATOM 1924 N N . ALA A 1 252 ? 23.839 -13.692 -1.055 1.00 57.25 252 ALA A N 1
ATOM 1925 C CA . ALA A 1 252 ? 23.172 -12.615 -1.770 1.00 57.25 252 ALA A CA 1
ATOM 1926 C C . ALA A 1 252 ? 24.168 -11.800 -2.599 1.00 57.25 252 ALA A C 1
ATOM 1928 O O . ALA A 1 252 ? 25.242 -11.422 -2.136 1.00 57.25 252 ALA A O 1
ATOM 1929 N N . SER A 1 253 ? 23.781 -11.481 -3.831 1.00 48.44 253 SER A N 1
ATOM 1930 C CA . SER A 1 253 ? 24.560 -10.620 -4.719 1.00 48.44 253 SER A CA 1
ATOM 1931 C C . SER A 1 253 ? 24.271 -9.141 -4.420 1.00 48.44 253 SER A C 1
ATOM 1933 O O . SER A 1 253 ? 23.276 -8.608 -4.908 1.00 48.44 253 SER A O 1
ATOM 1935 N N . TRP A 1 254 ? 25.176 -8.460 -3.709 1.00 52.50 254 TRP A N 1
ATOM 1936 C CA . TRP A 1 254 ? 25.065 -7.029 -3.352 1.00 52.50 254 TRP A CA 1
ATOM 1937 C C . TRP A 1 254 ? 26.052 -6.101 -4.092 1.00 52.50 254 TRP A C 1
ATOM 1939 O O . TRP A 1 254 ? 26.246 -4.948 -3.714 1.00 52.50 254 TRP A O 1
ATOM 1949 N N . HIS A 1 255 ? 26.711 -6.583 -5.149 1.00 44.28 255 HIS A N 1
ATOM 1950 C CA . HIS A 1 255 ? 27.795 -5.837 -5.794 1.00 44.28 255 HIS A CA 1
ATOM 1951 C C . HIS A 1 255 ? 27.283 -4.759 -6.774 1.00 44.28 255 HIS A C 1
ATOM 1953 O O . HIS A 1 255 ? 26.727 -5.106 -7.817 1.00 44.28 255 HIS A O 1
ATOM 1959 N N . LYS A 1 256 ? 27.551 -3.467 -6.501 1.00 54.69 256 LYS A N 1
ATOM 1960 C CA . LYS A 1 256 ? 26.928 -2.274 -7.143 1.00 54.69 256 LYS A CA 1
ATOM 1961 C C . LYS A 1 256 ? 25.410 -2.197 -6.852 1.00 54.69 256 LYS A C 1
ATOM 1963 O O . LYS A 1 256 ? 24.792 -3.217 -6.576 1.00 54.69 256 LYS A O 1
ATOM 1968 N N . LYS A 1 257 ? 24.790 -1.003 -6.877 1.00 55.28 257 LYS A N 1
ATOM 1969 C CA . LYS A 1 257 ? 23.325 -0.835 -6.699 1.00 55.28 257 LYS A CA 1
ATOM 1970 C C . LYS A 1 257 ? 22.586 -1.678 -7.758 1.00 55.28 257 LYS A C 1
ATOM 1972 O O . LYS A 1 257 ? 22.454 -1.233 -8.892 1.00 55.28 257 LYS A O 1
ATOM 1977 N N . ARG A 1 258 ? 22.177 -2.908 -7.422 1.00 55.97 258 ARG A N 1
ATOM 1978 C CA . ARG A 1 258 ? 21.513 -3.865 -8.327 1.00 55.97 258 ARG A CA 1
ATOM 1979 C C . ARG A 1 258 ? 20.009 -3.910 -8.047 1.00 55.97 258 ARG A C 1
ATOM 1981 O O . ARG A 1 258 ? 19.592 -3.816 -6.892 1.00 55.97 258 ARG A O 1
ATOM 1988 N N . LYS A 1 259 ? 19.214 -4.127 -9.102 1.00 60.09 259 LYS A N 1
ATOM 1989 C CA . LYS A 1 259 ? 17.749 -4.298 -9.053 1.00 60.09 259 LYS A CA 1
ATOM 1990 C C . LYS A 1 259 ? 17.047 -3.120 -8.350 1.00 60.09 259 LYS A C 1
ATOM 1992 O O . LYS A 1 259 ? 17.487 -1.979 -8.469 1.00 60.09 259 LYS A O 1
ATOM 1997 N N . ASN A 1 260 ? 16.007 -3.405 -7.564 1.00 54.94 260 ASN A N 1
ATOM 1998 C CA . ASN A 1 260 ? 15.175 -2.435 -6.841 1.00 54.94 260 ASN A CA 1
ATOM 1999 C C . ASN A 1 260 ? 15.934 -1.517 -5.855 1.00 54.94 260 ASN A C 1
ATOM 2001 O O . ASN A 1 260 ? 15.345 -0.580 -5.329 1.00 54.94 260 ASN A O 1
ATOM 2005 N N . MET A 1 261 ? 17.226 -1.760 -5.594 1.00 47.81 261 MET A N 1
ATOM 2006 C CA . MET A 1 261 ? 18.074 -0.921 -4.731 1.00 47.81 261 MET A CA 1
ATOM 2007 C C . MET A 1 261 ? 18.795 0.208 -5.494 1.00 47.81 261 MET A C 1
ATOM 2009 O O . MET A 1 261 ? 19.426 1.077 -4.886 1.00 47.81 261 MET A O 1
ATOM 2013 N N . ALA A 1 262 ? 18.717 0.209 -6.827 1.00 44.72 262 ALA A N 1
ATOM 2014 C CA . ALA A 1 262 ? 19.017 1.362 -7.674 1.00 44.72 262 ALA A CA 1
ATOM 2015 C C . ALA A 1 262 ? 17.739 2.194 -7.893 1.00 44.72 262 ALA A C 1
ATOM 2017 O O . ALA A 1 262 ? 16.643 1.660 -7.711 1.00 44.72 262 ALA A O 1
ATOM 2018 N N . PRO A 1 263 ? 17.831 3.478 -8.306 1.00 34.69 263 PRO A N 1
ATOM 2019 C CA . PRO A 1 263 ? 16.665 4.236 -8.758 1.00 34.69 263 PRO A CA 1
ATOM 2020 C C . PRO A 1 263 ? 16.060 3.557 -9.995 1.00 34.69 263 PRO A C 1
ATOM 2022 O O . PRO A 1 263 ? 16.408 3.864 -11.134 1.00 34.69 263 PRO A O 1
ATOM 2025 N N . THR A 1 264 ? 15.177 2.600 -9.738 1.00 37.91 264 THR A N 1
ATOM 2026 C CA . THR A 1 264 ? 14.340 1.927 -10.719 1.00 37.91 264 THR A CA 1
ATOM 2027 C C . THR A 1 264 ? 13.201 2.897 -10.991 1.00 37.91 264 THR A C 1
ATOM 2029 O O . THR A 1 264 ? 12.450 3.229 -10.072 1.00 37.91 264 THR A O 1
ATOM 2032 N N . ILE A 1 265 ? 13.099 3.428 -12.212 1.00 37.28 265 ILE A N 1
ATOM 2033 C CA . ILE A 1 265 ? 11.922 4.218 -12.589 1.00 37.28 265 ILE A CA 1
ATOM 2034 C C . ILE A 1 265 ? 10.783 3.222 -12.774 1.00 37.28 265 ILE A C 1
ATOM 2036 O O . ILE A 1 265 ? 10.631 2.609 -13.825 1.00 37.28 265 ILE A O 1
ATOM 2040 N N . LYS A 1 266 ? 10.010 3.037 -11.707 1.00 42.78 266 LYS A N 1
ATOM 2041 C CA . LYS A 1 266 ? 8.725 2.350 -11.749 1.00 42.78 266 LYS A CA 1
ATOM 2042 C C . LYS A 1 266 ? 7.705 3.350 -12.279 1.00 42.78 266 LYS A C 1
ATOM 2044 O O . LYS A 1 266 ? 7.384 4.326 -11.605 1.00 42.78 266 LYS A O 1
ATOM 2049 N N . LEU A 1 267 ? 7.246 3.142 -13.510 1.00 34.91 267 LEU A N 1
ATOM 2050 C CA . LEU A 1 267 ? 6.208 3.976 -14.107 1.00 34.91 267 LEU A CA 1
ATOM 2051 C C . LEU A 1 267 ? 4.856 3.556 -13.524 1.00 34.91 267 LEU A C 1
ATOM 2053 O O . LEU A 1 267 ? 4.370 2.457 -13.788 1.00 34.91 267 LEU A O 1
ATOM 2057 N N . LEU A 1 268 ? 4.254 4.425 -12.717 1.00 37.69 268 LEU A N 1
ATOM 2058 C CA . LEU A 1 268 ? 2.846 4.332 -12.337 1.00 37.69 268 LEU A CA 1
ATOM 2059 C C . LEU A 1 268 ? 2.054 5.133 -13.374 1.00 37.69 268 LEU A C 1
ATOM 2061 O O . LEU A 1 268 ? 2.241 6.343 -13.499 1.00 37.69 268 LEU A O 1
ATOM 2065 N N . LYS A 1 269 ? 1.218 4.456 -14.172 1.00 37.09 269 LYS A N 1
ATOM 2066 C CA . LYS A 1 269 ? 0.331 5.135 -15.130 1.00 37.09 269 LYS A CA 1
ATOM 2067 C C . LYS A 1 269 ? -0.858 5.693 -14.342 1.00 37.09 269 LYS A C 1
ATOM 2069 O O . LYS A 1 269 ? -1.784 4.947 -14.032 1.00 37.09 269 LYS A O 1
ATOM 2074 N N . LEU A 1 270 ? -0.786 6.974 -13.987 1.00 31.84 270 LEU A N 1
ATOM 2075 C CA . LEU A 1 270 ? -1.901 7.750 -13.441 1.00 31.84 270 LEU A CA 1
ATOM 2076 C C . LEU A 1 270 ? -2.781 8.232 -14.612 1.00 31.84 270 LEU A C 1
ATOM 2078 O O . LEU A 1 270 ? -2.219 8.717 -15.598 1.00 31.84 270 LEU A O 1
ATOM 2082 N N . PRO A 1 271 ? -4.118 8.100 -14.560 1.00 29.23 271 PRO A N 1
ATOM 2083 C CA . PRO A 1 271 ? -5.000 8.842 -15.459 1.00 29.23 271 PRO A CA 1
ATOM 2084 C C . PRO A 1 271 ? -4.810 10.351 -15.233 1.00 29.23 271 PRO A C 1
ATOM 2086 O O . PRO A 1 271 ? -4.593 10.782 -14.102 1.00 29.23 271 PRO A O 1
ATOM 2089 N N . GLU A 1 272 ? -4.905 11.165 -16.288 1.00 37.19 272 GLU A N 1
ATOM 2090 C CA . GLU A 1 272 ? -4.701 12.627 -16.223 1.00 37.19 272 GLU A CA 1
ATOM 2091 C C . GLU A 1 272 ? -5.677 13.369 -15.290 1.00 37.19 272 GLU A C 1
ATOM 2093 O O . GLU A 1 272 ? -5.456 14.536 -14.981 1.00 37.19 272 GLU A O 1
ATOM 2098 N N . THR A 1 273 ? -6.721 12.700 -14.799 1.00 31.89 273 THR A N 1
ATOM 2099 C CA . THR A 1 273 ? -7.786 13.289 -13.980 1.00 31.89 273 THR A CA 1
ATOM 2100 C C . THR A 1 273 ? -7.631 13.085 -12.468 1.00 31.89 273 THR A C 1
ATOM 2102 O O . THR A 1 273 ? -8.456 13.600 -11.725 1.00 31.89 273 THR A O 1
ATOM 2105 N N . GLU A 1 274 ? -6.603 12.376 -11.987 1.00 36.53 274 GLU A N 1
ATOM 2106 C CA . GLU A 1 274 ? -6.377 12.139 -10.545 1.00 36.53 274 GLU A CA 1
ATOM 2107 C C . GLU A 1 274 ? -5.034 12.732 -10.068 1.00 36.53 274 GLU A C 1
ATOM 2109 O O . GLU A 1 274 ? -4.133 12.014 -9.624 1.00 36.53 274 GLU A O 1
ATOM 2114 N N . ARG A 1 275 ? -4.882 14.058 -10.192 1.00 34.03 275 ARG A N 1
ATOM 2115 C CA . ARG A 1 275 ? -3.826 14.848 -9.530 1.00 34.03 275 ARG A CA 1
ATOM 2116 C C . ARG A 1 275 ? -4.408 15.883 -8.581 1.00 34.03 275 ARG A C 1
ATOM 2118 O O . ARG A 1 275 ? -5.376 16.566 -8.984 1.00 34.03 275 ARG A O 1
#

pLDDT: mean 89.55, std 16.94, range [29.23, 98.81]

Secondary structure (DSSP, 8-state):
-PPP-TT---EEE--SSSSHHHH-EEEE--GGG-EEEEEEEE-TTS-EEEEEEEEEE-TT-EEEE-EEEHHHHHHHHHHHHHHHHHHT-EEEE-B-TTTSTTHHHHHHHHHHHHHTHHHHHHTHHHHHHHT--GGG-HHHHHHHHTTS-HHHHHHHHHHHHHHHHHS--B-EEETTTTEETTS-TTTSBHHHHHHHHHHTTTEEE-TTSSEEEEEEE--SHHHHHHHHHHHHHHHHHTTSS---PPPPPPP---SSS-GGGS----EEE--TT--

Foldseek 3Di:
DAFAALPFPAFEQAFPAQFFVNFKDKDFQAPVRFFWDWDWDQDPVRDIDTPDTRHGHHHRDMDMAGAHELVRLLVSLLVLFVVLAVVLFAEAEAAACVQLVPPQLVSLLSNQCSLLVQLCVVCVVVCVVLVQGLSQFCLSVLVSCVPDPPVSSVVSVVSSVVSCVVTRWHFALDLVVPHGNRHGSNSRHRVPNLVVCVVNNVWGQTNVRDTTHYHYYDHHPPCSVVSRVSNVVVNVCSPPDDDPDDDDDDDDDPPPCDDSSPPRPHDHDDDPPPD

Sequence (275 aa):
MGKWSKDSKTNVASMDGNDFRSNEKSTTVSDASAGKGKIEFLGDDGSTKVLKDNVPLDKGAVVDATKMSVKALRQFMKDSIQRAKDEGVLFSLHMKATMMKVSDPIIFGHCVSVFFEEAFEKHAATFKEIGVNPNNGLGDVYTKIKGLPEDKQKEIEADIKACLDNGPEMAMVDSDKGITNLHVPSDVIIDASMAASIRTSGKMWGPDGKEHDTLALIPDTSYAGIYQSLLTFVEKMANSIRPLWGRYLTWASWHKKRKNMAPTIKLLKLPETER

Radius of gyration: 21.19 Å; chains: 1; bounding box: 45×59×54 Å